Protein AF-A0AAV9P6V0-F1 (afdb_monomer_lite)

pLDDT: mean 72.26, std 19.36, range [36.06, 98.56]

Organism: NCBI:txid1690608

Radius of gyration: 37.63 Å; chains: 1; bounding box: 77×90×99 Å

Sequence (302 aa):
MPSSQGRQTATPVIVEVRPSNVGSSNVAPATPPESPNTKKARFASTVVNGTSRPLTPTEAWSLYHFETHAQKCADCHDPARALAKGQRLCDAGHALARDVAEHVYHQSGEIYSKGEDDHKPVRVEIHPGYKHARSLLQAIDRALRSRSRKVPIVSYDRSYPVSPRRRSSPDRREERREDRREEKREDRRERERKYENDKYEKVTVEPASSVSRRKSSHKSKRYSTVVVDDDVEVTSSRQPEPKPQPKSESRKGSLYDAEIQRQKRDKGYVVEIREPSSRGREREREREERRKDERQRSGYYY

Foldseek 3Di:
DDDDDDDDDDDDDDDDDDPDDDDDPPDDDDDDDDDDDDDPPPPPPPVPPADEDEDDPQLVVLLVVLQVVLVVDPQLVQQLVCLVVVHDGDPVNVVSLVSNVQFWADDPNFIFGPDPPVPDTHTYDDDPVSPSSVSSRVSVVVVVVVVVPPDDPPPPPVPDPDPPPPDCDVVNVVVVVVVVVVVVVVVVVVVVVVVVVVVPPPPPDDDDDDDDDDDDDDPDPDDDDDDDDDDDDDDDDDDDDDDDDDDDPPPPPVVVVVVVVVCCVVDVDPPPPDDPPPVRVVVVVVVVVVVVVCVVVVPPPD

Structure (mmCIF, N/CA/C/O backbone):
data_AF-A0AAV9P6V0-F1
#
_entry.id   AF-A0AAV9P6V0-F1
#
loop_
_atom_site.group_PDB
_atom_site.id
_atom_site.type_symbol
_atom_site.label_atom_id
_atom_site.label_alt_id
_atom_site.label_comp_id
_atom_site.label_asym_id
_atom_site.label_entity_id
_atom_site.label_seq_id
_atom_site.pdbx_PDB_ins_code
_atom_site.Cartn_x
_atom_site.Cartn_y
_atom_site.Cartn_z
_atom_site.occupancy
_atom_site.B_iso_or_equiv
_atom_site.auth_seq_id
_atom_site.auth_comp_id
_atom_site.auth_asym_id
_atom_site.auth_atom_id
_atom_site.pdbx_PDB_model_num
ATOM 1 N N . MET A 1 1 ? -21.328 -43.336 -32.535 1.00 41.38 1 MET A N 1
ATOM 2 C CA . MET A 1 1 ? -21.103 -42.353 -33.615 1.00 41.38 1 MET A CA 1
ATOM 3 C C . MET A 1 1 ? -20.305 -41.188 -33.032 1.00 41.38 1 MET A C 1
ATOM 5 O O . MET A 1 1 ? -20.905 -40.373 -32.345 1.00 41.38 1 MET A O 1
ATOM 9 N N . PRO A 1 2 ? -18.965 -41.159 -33.158 1.00 51.75 2 PRO A N 1
ATOM 10 C CA . PRO A 1 2 ? -18.149 -40.075 -32.611 1.00 51.75 2 PRO A CA 1
ATOM 11 C C . PRO A 1 2 ? -18.113 -38.878 -33.575 1.00 51.75 2 PRO A C 1
ATOM 13 O O . PRO A 1 2 ? -17.655 -38.999 -34.707 1.00 51.75 2 PRO A O 1
ATOM 16 N N . SER A 1 3 ? -18.606 -37.723 -33.121 1.00 57.09 3 SER A N 1
ATOM 17 C CA . SER A 1 3 ? -18.560 -36.455 -33.857 1.00 57.09 3 SER A CA 1
ATOM 18 C C . SER A 1 3 ? -17.174 -35.818 -33.755 1.00 57.09 3 SER A C 1
ATOM 20 O O . SER A 1 3 ? -16.768 -35.320 -32.708 1.00 57.09 3 SER A O 1
ATOM 22 N N . SER A 1 4 ? -16.457 -35.820 -34.873 1.00 56.31 4 SER A N 1
ATOM 23 C CA . SER A 1 4 ? -15.193 -35.122 -35.089 1.00 56.31 4 SER A CA 1
ATOM 24 C C . SER A 1 4 ? -15.421 -33.612 -35.217 1.00 56.31 4 SER A C 1
ATOM 26 O O . SER A 1 4 ? -15.865 -33.134 -36.261 1.00 56.31 4 SER A O 1
ATOM 28 N N . GLN A 1 5 ? -15.114 -32.850 -34.167 1.00 63.47 5 GLN A N 1
ATOM 29 C CA . GLN A 1 5 ? -15.057 -31.389 -34.240 1.00 63.47 5 GLN A CA 1
ATOM 30 C C . GLN A 1 5 ? -13.678 -30.952 -34.751 1.00 63.47 5 GLN A C 1
ATOM 32 O O . GLN A 1 5 ? -12.646 -31.222 -34.136 1.00 63.47 5 GLN A O 1
ATOM 37 N N . GLY A 1 6 ? -13.683 -30.320 -35.926 1.00 53.28 6 GLY A N 1
ATOM 38 C CA . GLY A 1 6 ? -12.499 -29.837 -36.626 1.00 53.28 6 GLY A CA 1
ATOM 39 C C . GLY A 1 6 ? -11.780 -28.724 -35.865 1.00 53.28 6 GLY A C 1
ATOM 40 O O . GLY A 1 6 ? -12.387 -27.751 -35.422 1.00 53.28 6 GLY A O 1
ATOM 41 N N . ARG A 1 7 ? -10.459 -28.867 -35.745 1.00 52.31 7 ARG A N 1
ATOM 42 C CA . ARG A 1 7 ? -9.560 -27.819 -35.258 1.00 52.31 7 ARG A CA 1
ATOM 43 C C . ARG A 1 7 ? -9.425 -26.740 -36.329 1.00 52.31 7 ARG A C 1
ATOM 45 O O . ARG A 1 7 ? -8.862 -26.996 -37.388 1.00 52.31 7 ARG A O 1
ATOM 52 N N . GLN A 1 8 ? -9.912 -25.540 -36.040 1.00 61.03 8 GLN A N 1
ATOM 53 C CA . GLN A 1 8 ? -9.615 -24.354 -36.838 1.00 61.03 8 GLN A CA 1
ATOM 54 C C . GLN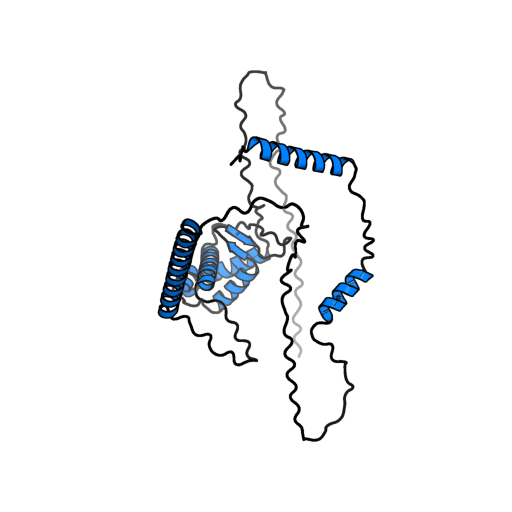 A 1 8 ? -8.222 -23.846 -36.451 1.00 61.03 8 GLN A C 1
ATOM 56 O O . GLN A 1 8 ? -7.976 -23.478 -35.302 1.00 61.03 8 GLN A O 1
ATOM 61 N N . THR A 1 9 ? -7.291 -23.870 -37.399 1.00 63.56 9 THR A N 1
ATOM 62 C CA . THR A 1 9 ? -5.954 -23.291 -37.252 1.00 63.56 9 THR A CA 1
ATOM 63 C C . THR A 1 9 ? -6.028 -21.797 -37.549 1.00 63.56 9 THR A C 1
ATOM 65 O O . THR A 1 9 ? -6.169 -21.401 -38.705 1.00 63.56 9 THR A O 1
ATOM 68 N N . ALA A 1 10 ? -5.954 -20.965 -36.511 1.00 61.50 10 ALA A N 1
ATOM 69 C CA . ALA A 1 10 ? -5.852 -19.518 -36.655 1.00 61.50 10 ALA A CA 1
ATOM 70 C C . ALA A 1 10 ? -4.437 -19.138 -37.121 1.00 61.50 10 ALA A C 1
ATOM 72 O O . ALA A 1 10 ? -3.454 -19.412 -36.432 1.00 61.50 10 ALA A O 1
ATOM 73 N N . THR A 1 11 ? -4.330 -18.514 -38.292 1.00 66.31 11 THR A N 1
ATOM 74 C CA . THR A 1 11 ? -3.079 -17.938 -38.798 1.00 66.31 11 THR A CA 1
ATOM 75 C C . THR A 1 11 ? -2.843 -16.561 -38.169 1.00 66.31 11 THR A C 1
ATOM 77 O O . THR A 1 11 ? -3.750 -15.724 -38.221 1.00 66.31 11 THR A O 1
ATOM 80 N N . PRO A 1 12 ? -1.660 -16.279 -37.594 1.00 66.38 12 PRO A N 1
ATOM 81 C CA . PRO A 1 12 ? -1.359 -14.962 -37.044 1.00 66.38 12 PRO A CA 1
ATOM 82 C C . PRO A 1 12 ? -1.197 -13.926 -38.166 1.00 66.38 12 PRO A C 1
ATOM 84 O O . PRO A 1 12 ? -0.417 -14.116 -39.097 1.00 66.38 12 PRO A O 1
ATOM 87 N N . VAL A 1 13 ? -1.933 -12.818 -38.059 1.00 71.38 13 VAL A N 1
ATOM 88 C CA . VAL A 1 13 ? -1.807 -11.651 -38.942 1.00 71.38 13 VAL A CA 1
ATOM 89 C C . VAL A 1 13 ? -0.716 -10.746 -38.378 1.00 71.38 13 VAL A C 1
ATOM 91 O O . VAL A 1 13 ? -0.874 -10.162 -37.307 1.00 71.38 13 VAL A O 1
ATOM 94 N N . ILE A 1 14 ? 0.405 -10.652 -39.089 1.00 67.38 14 ILE A N 1
ATOM 95 C CA . ILE A 1 14 ? 1.518 -9.760 -38.755 1.00 67.38 14 ILE A CA 1
ATOM 96 C C . ILE A 1 14 ? 1.222 -8.399 -39.389 1.00 67.38 14 ILE A C 1
ATOM 98 O O . ILE A 1 14 ? 1.178 -8.274 -40.610 1.00 67.38 14 ILE A O 1
ATOM 102 N N . VAL A 1 15 ? 0.997 -7.386 -38.553 1.00 71.88 15 VAL A N 1
ATOM 103 C CA . VAL A 1 15 ? 0.817 -5.994 -38.983 1.00 71.88 15 VAL A CA 1
ATOM 104 C C . VAL A 1 15 ? 2.147 -5.266 -38.799 1.00 71.88 15 VAL A C 1
ATOM 106 O O . VAL A 1 15 ? 2.550 -4.977 -37.673 1.00 71.88 15 VAL A O 1
ATOM 109 N N . GLU A 1 16 ? 2.841 -4.979 -39.902 1.00 61.91 16 GLU A N 1
ATOM 110 C CA . GLU A 1 16 ? 4.021 -4.110 -39.900 1.00 61.91 16 GLU A CA 1
ATOM 111 C C . GLU A 1 16 ? 3.606 -2.656 -39.654 1.00 61.91 16 GLU A C 1
ATOM 113 O O . GLU A 1 16 ? 3.009 -1.992 -40.504 1.00 61.91 16 GLU A O 1
ATOM 118 N N . VAL A 1 17 ? 3.955 -2.139 -38.478 1.00 63.34 17 VAL A N 1
ATOM 119 C CA . VAL A 1 17 ? 3.814 -0.720 -38.154 1.00 63.34 17 VAL A CA 1
ATOM 120 C C . VAL A 1 17 ? 5.065 0.006 -38.647 1.00 63.34 17 VAL A C 1
ATOM 122 O O . VAL A 1 17 ? 6.132 -0.099 -38.046 1.00 63.34 17 VAL A O 1
ATOM 125 N N . ARG A 1 18 ? 4.940 0.754 -39.749 1.00 55.28 18 ARG A N 1
ATOM 126 C CA . ARG A 1 18 ? 5.970 1.697 -40.210 1.00 55.28 18 ARG A CA 1
ATOM 127 C C . ARG A 1 18 ? 5.979 2.932 -39.298 1.00 55.28 18 ARG A C 1
ATOM 129 O O . ARG A 1 18 ? 4.981 3.654 -39.291 1.00 55.28 18 ARG A O 1
ATOM 136 N N . PRO A 1 19 ? 7.068 3.235 -38.565 1.00 64.56 19 PRO A N 1
ATOM 137 C CA . PRO A 1 19 ? 7.170 4.501 -37.857 1.00 64.56 19 PRO A CA 1
ATOM 138 C C . PRO A 1 19 ? 7.360 5.635 -38.871 1.00 64.56 19 PRO A C 1
ATOM 140 O O . PRO A 1 19 ? 8.331 5.676 -39.627 1.00 64.56 19 PRO A O 1
ATOM 143 N N . SER A 1 20 ? 6.400 6.554 -38.902 1.00 51.94 20 SER A N 1
ATOM 144 C CA . SER A 1 20 ? 6.472 7.800 -39.657 1.00 51.94 20 SER A CA 1
ATOM 145 C C . SER A 1 20 ? 7.636 8.659 -39.156 1.00 51.94 20 SER A C 1
ATOM 147 O O . SER A 1 20 ? 7.662 9.113 -38.014 1.00 51.94 20 SER A O 1
ATOM 149 N N . ASN A 1 21 ? 8.594 8.843 -40.058 1.00 51.25 21 ASN A N 1
ATOM 150 C CA . ASN A 1 21 ? 9.794 9.656 -39.955 1.00 51.25 21 ASN A CA 1
ATOM 151 C C . ASN A 1 21 ? 9.415 11.139 -39.778 1.00 51.25 21 ASN A C 1
ATOM 153 O O . ASN A 1 21 ? 9.072 11.817 -40.747 1.00 51.25 21 ASN A O 1
ATOM 157 N N . VAL A 1 22 ? 9.425 11.632 -38.538 1.00 52.69 22 VAL A N 1
ATOM 158 C CA . VAL A 1 22 ? 9.303 13.065 -38.235 1.00 52.69 22 VAL A CA 1
ATOM 159 C C . VAL A 1 22 ? 10.700 13.672 -38.329 1.00 52.69 22 VAL A C 1
ATOM 161 O O . VAL A 1 22 ? 11.606 13.283 -37.596 1.00 52.69 22 VAL A O 1
ATOM 164 N N . GLY A 1 23 ? 10.873 14.567 -39.300 1.00 45.72 23 GLY A N 1
ATOM 165 C CA . GLY A 1 23 ? 12.163 15.058 -39.769 1.00 45.72 23 GLY A CA 1
ATOM 166 C C . GLY A 1 23 ? 13.045 15.686 -38.692 1.00 45.72 23 GLY A C 1
ATOM 167 O O . GLY A 1 23 ? 12.707 16.707 -38.097 1.00 45.72 23 GLY A O 1
ATOM 168 N N . SER A 1 24 ? 14.240 15.120 -38.528 1.00 44.47 24 SER A N 1
ATOM 169 C CA . SER A 1 24 ? 15.398 15.821 -37.979 1.00 44.47 24 SER A CA 1
ATOM 170 C C . SER A 1 24 ? 15.989 16.734 -39.052 1.00 44.47 24 SER A C 1
ATOM 172 O O . SER A 1 24 ? 16.815 16.324 -39.865 1.00 44.47 24 SER A O 1
ATOM 174 N N . SER A 1 25 ? 15.576 17.996 -39.057 1.00 48.84 25 SER A N 1
ATOM 175 C CA . SER A 1 25 ? 16.324 19.067 -39.708 1.00 48.84 25 SER A CA 1
ATOM 176 C C . SER A 1 25 ? 17.567 19.384 -38.871 1.00 48.84 25 SER A C 1
ATOM 178 O O . SER A 1 25 ? 17.507 20.143 -37.906 1.00 48.84 25 SER A O 1
ATOM 180 N N . ASN A 1 26 ? 18.695 18.780 -39.246 1.00 50.06 26 ASN A N 1
ATOM 181 C CA . ASN A 1 26 ? 20.027 19.200 -38.820 1.00 50.06 26 ASN A CA 1
ATOM 182 C C . ASN A 1 26 ? 20.390 20.497 -39.554 1.00 50.06 26 ASN A C 1
ATOM 184 O O . ASN A 1 26 ? 20.900 20.464 -40.672 1.00 50.06 26 ASN A O 1
ATOM 188 N N . VAL A 1 27 ? 20.130 21.639 -38.921 1.00 51.78 27 VAL A N 1
ATOM 189 C CA . VAL A 1 27 ? 20.758 22.916 -39.276 1.00 51.78 27 VAL A CA 1
ATOM 190 C C . VAL A 1 27 ? 21.670 23.291 -38.117 1.00 51.78 27 VAL A C 1
ATOM 192 O O . VAL A 1 27 ? 21.207 23.595 -37.021 1.00 51.78 27 VAL A O 1
ATOM 195 N N . ALA A 1 28 ? 22.976 23.221 -38.355 1.00 53.28 28 ALA A N 1
ATOM 196 C CA . ALA A 1 28 ? 23.980 23.763 -37.454 1.00 53.28 28 ALA A CA 1
ATOM 197 C C . ALA A 1 28 ? 23.967 25.299 -37.546 1.00 53.28 28 ALA A C 1
ATOM 199 O O . ALA A 1 28 ? 24.078 25.818 -38.659 1.00 53.28 28 ALA A O 1
ATOM 200 N N . PRO A 1 29 ? 23.883 26.050 -36.433 1.00 55.41 29 PRO A N 1
ATOM 201 C CA . PRO A 1 29 ? 24.243 27.452 -36.434 1.00 55.41 29 PRO A CA 1
ATOM 202 C C . PRO A 1 29 ? 25.697 27.631 -35.993 1.00 55.41 29 PRO A C 1
ATOM 204 O O . PRO A 1 29 ? 26.205 26.966 -35.089 1.00 55.41 29 PRO A O 1
ATOM 207 N N . ALA A 1 30 ? 26.346 28.550 -36.695 1.00 53.19 30 ALA A N 1
ATOM 208 C CA . ALA A 1 30 ? 27.712 28.983 -36.511 1.00 53.19 30 ALA A CA 1
ATOM 209 C C . ALA A 1 30 ? 27.982 29.603 -35.125 1.00 53.19 30 ALA A C 1
ATOM 211 O O . ALA A 1 30 ? 27.085 29.984 -34.376 1.00 53.19 30 ALA A O 1
ATOM 212 N N . THR A 1 31 ? 29.277 29.696 -34.845 1.00 57.44 31 THR A N 1
ATOM 213 C CA . THR A 1 31 ? 29.983 30.348 -33.733 1.00 57.44 31 THR A CA 1
ATOM 214 C C . THR A 1 31 ? 29.327 31.610 -33.136 1.00 57.44 31 THR A C 1
ATOM 216 O O . THR A 1 31 ? 28.838 32.453 -33.889 1.00 57.44 31 THR A O 1
ATOM 219 N N . PRO A 1 32 ? 29.393 31.803 -31.800 1.00 66.25 32 PRO A N 1
ATOM 220 C CA . PRO A 1 32 ? 28.785 32.942 -31.108 1.00 66.25 32 PRO A CA 1
ATOM 221 C C . PRO A 1 32 ? 29.681 34.200 -31.100 1.00 66.25 32 PRO A C 1
ATOM 223 O O . PRO A 1 32 ? 30.899 34.067 -30.976 1.00 66.25 32 PRO A O 1
ATOM 226 N N . PRO A 1 33 ? 29.111 35.421 -31.146 1.00 60.84 33 PRO A N 1
ATOM 227 C CA . PRO A 1 33 ? 29.832 36.640 -30.796 1.00 60.84 33 PRO A CA 1
ATOM 228 C C . PRO A 1 33 ? 29.924 36.814 -29.271 1.00 60.84 33 PRO A C 1
ATOM 230 O O . PRO A 1 33 ? 28.942 36.666 -28.539 1.00 60.84 33 PRO A O 1
ATOM 233 N N . GLU A 1 34 ? 31.123 37.147 -28.800 1.00 62.97 34 GLU A N 1
ATOM 234 C CA . GLU A 1 34 ? 31.421 37.522 -27.419 1.00 62.97 34 GLU A CA 1
ATOM 235 C C . GLU A 1 34 ? 30.674 38.801 -27.015 1.00 62.97 34 GLU A C 1
ATOM 237 O O . GLU A 1 34 ? 30.824 39.851 -27.640 1.00 62.97 34 GLU A O 1
ATOM 242 N N . SER A 1 35 ? 29.898 38.740 -25.928 1.00 57.53 35 SER A N 1
ATOM 243 C CA . SER A 1 35 ? 29.555 39.911 -25.112 1.00 57.53 35 SER A CA 1
ATOM 244 C C . SER A 1 35 ? 29.045 39.524 -23.716 1.00 57.53 35 SER A C 1
ATOM 246 O O . SER A 1 35 ? 28.589 38.398 -23.505 1.00 57.53 35 SER A O 1
ATOM 248 N N . PRO A 1 36 ? 29.201 40.422 -22.725 1.00 60.22 36 PRO A N 1
ATOM 249 C CA . PRO A 1 36 ? 29.553 40.035 -21.369 1.00 60.22 36 PRO A CA 1
ATOM 250 C C . PRO A 1 36 ? 28.354 39.937 -20.417 1.00 60.22 36 PRO A C 1
ATOM 252 O O . PRO A 1 36 ? 27.349 40.629 -20.543 1.00 60.22 36 PRO A O 1
ATOM 255 N N . ASN A 1 37 ? 28.559 39.144 -19.363 1.00 55.62 37 ASN A N 1
ATOM 256 C CA . ASN A 1 37 ? 27.801 39.142 -18.109 1.00 55.62 37 ASN A CA 1
ATOM 257 C C . ASN A 1 37 ? 26.458 38.384 -18.091 1.00 55.62 37 ASN A C 1
ATOM 259 O O . ASN A 1 37 ? 25.445 38.856 -17.571 1.00 55.62 37 ASN A O 1
ATOM 263 N N . THR A 1 38 ? 26.458 37.134 -18.558 1.00 55.78 38 THR A N 1
ATOM 264 C CA . THR A 1 38 ? 25.389 36.191 -18.209 1.00 55.78 38 THR A CA 1
ATOM 265 C C . THR A 1 38 ? 25.610 35.670 -16.792 1.00 55.78 38 THR A C 1
ATOM 267 O O . THR A 1 38 ? 26.521 34.878 -16.529 1.00 55.78 38 THR A O 1
ATOM 270 N N . LYS A 1 39 ? 24.747 36.102 -15.870 1.00 62.47 39 LYS A N 1
ATOM 271 C CA . LYS A 1 39 ? 24.543 35.475 -14.560 1.00 62.47 39 LYS A CA 1
ATOM 272 C C . LYS A 1 39 ? 24.471 33.959 -14.770 1.00 62.47 39 LYS A C 1
ATOM 274 O O . LYS A 1 39 ? 23.546 33.481 -15.419 1.00 62.47 39 LYS A O 1
ATOM 279 N N . LYS A 1 40 ? 25.466 33.218 -14.268 1.00 54.97 40 LYS A N 1
ATOM 280 C CA . LYS A 1 40 ? 25.509 31.749 -14.311 1.00 54.97 40 LYS A CA 1
ATOM 281 C C . LYS A 1 40 ? 24.191 31.211 -13.755 1.00 54.97 40 LYS A C 1
ATOM 283 O O . LYS A 1 40 ? 23.994 31.218 -12.540 1.00 54.97 40 LYS A O 1
ATOM 288 N N . ALA A 1 41 ? 23.305 30.757 -14.640 1.00 63.25 41 ALA A N 1
ATOM 289 C CA . ALA A 1 41 ? 22.131 29.985 -14.281 1.00 63.25 41 ALA A CA 1
ATOM 290 C C . ALA A 1 41 ? 22.635 28.667 -13.689 1.00 63.25 41 ALA A C 1
ATOM 292 O O . ALA A 1 41 ? 22.927 27.700 -14.389 1.00 63.25 41 ALA A O 1
ATOM 293 N N . ARG A 1 42 ? 22.833 28.663 -12.369 1.00 60.03 42 ARG A N 1
ATOM 294 C CA . ARG A 1 42 ? 22.973 27.432 -11.609 1.00 60.03 42 ARG A CA 1
ATOM 295 C C . ARG A 1 42 ? 21.610 26.771 -11.697 1.00 60.03 42 ARG A C 1
ATOM 297 O O . ARG A 1 42 ? 20.699 27.168 -10.977 1.00 60.03 42 ARG A O 1
ATOM 304 N N . PHE A 1 43 ? 21.465 25.812 -12.610 1.00 58.34 43 PHE A N 1
ATOM 305 C CA . PHE A 1 43 ? 20.399 24.831 -12.508 1.00 58.34 43 PHE A CA 1
ATOM 306 C C . PHE A 1 43 ? 20.532 24.255 -11.108 1.00 58.34 43 PHE A C 1
ATOM 308 O O . PHE A 1 43 ? 21.515 23.577 -10.801 1.00 58.34 43 PHE A O 1
ATOM 315 N N . ALA A 1 44 ? 19.618 24.646 -10.219 1.00 51.31 44 ALA A N 1
ATOM 316 C CA . ALA A 1 44 ? 19.490 23.990 -8.940 1.00 51.31 44 ALA A CA 1
ATOM 317 C C . ALA A 1 44 ? 19.372 22.513 -9.297 1.00 51.31 44 ALA A C 1
ATOM 319 O O . ALA A 1 44 ? 18.452 22.146 -10.030 1.00 51.31 44 ALA A O 1
ATOM 320 N N . SER A 1 45 ? 20.342 21.693 -8.883 1.00 54.00 45 SER A N 1
ATOM 321 C CA . SER A 1 45 ? 20.185 20.252 -8.968 1.00 54.00 45 SER A CA 1
ATOM 322 C C . SER A 1 45 ? 19.040 19.943 -8.016 1.00 54.00 45 SER A C 1
ATOM 324 O O . SER A 1 45 ? 19.242 19.716 -6.822 1.00 54.00 45 SER A O 1
ATOM 326 N N . THR A 1 46 ? 17.811 20.045 -8.516 1.00 51.16 46 THR A N 1
ATOM 327 C CA . THR A 1 46 ? 16.673 19.387 -7.915 1.00 51.16 46 THR A CA 1
ATOM 328 C C . THR A 1 46 ? 17.132 17.953 -7.855 1.00 51.16 46 THR A C 1
ATOM 330 O O . THR A 1 46 ? 17.330 17.332 -8.899 1.00 51.16 46 THR A O 1
ATOM 333 N N . VAL A 1 47 ? 17.474 17.504 -6.651 1.00 56.28 47 VAL A N 1
ATOM 334 C CA . VAL A 1 47 ? 17.826 16.121 -6.380 1.00 56.28 47 VAL A CA 1
ATOM 335 C C . VAL A 1 47 ? 16.681 15.333 -6.995 1.00 56.28 47 VAL A C 1
ATOM 337 O O . VAL A 1 47 ? 15.545 15.444 -6.535 1.00 56.28 47 VAL A O 1
ATOM 340 N N . VAL A 1 48 ? 16.944 14.712 -8.147 1.00 56.31 48 VAL A N 1
ATOM 341 C CA . VAL A 1 48 ? 15.936 13.979 -8.904 1.00 56.31 48 VAL A CA 1
ATOM 342 C C . VAL A 1 48 ? 15.664 12.757 -8.047 1.00 56.31 48 VAL A C 1
ATOM 344 O O . VAL A 1 48 ? 16.399 11.773 -8.081 1.00 56.31 48 VAL A O 1
ATOM 347 N N . ASN A 1 49 ? 14.702 12.907 -7.141 1.00 58.62 49 ASN A N 1
ATOM 348 C CA . ASN A 1 49 ? 14.331 11.904 -6.164 1.00 58.62 49 ASN A CA 1
ATOM 349 C C . ASN A 1 49 ? 13.641 10.769 -6.922 1.00 58.62 49 ASN A C 1
ATOM 351 O O . ASN A 1 49 ? 12.428 10.774 -7.106 1.00 58.62 49 ASN A O 1
ATOM 355 N N . GLY A 1 50 ? 14.454 9.823 -7.380 1.00 67.12 50 GLY A N 1
ATOM 356 C CA . GLY A 1 50 ? 14.022 8.603 -8.042 1.00 67.12 50 GLY A CA 1
ATOM 357 C C . GLY A 1 50 ? 13.853 8.765 -9.548 1.00 67.12 50 GLY A C 1
ATOM 358 O O . GLY A 1 50 ? 13.151 9.646 -10.037 1.00 67.12 50 GLY A O 1
ATOM 359 N N . THR A 1 51 ? 14.479 7.860 -10.291 1.00 80.56 51 THR A N 1
ATOM 360 C CA . THR A 1 51 ? 14.106 7.556 -11.670 1.00 80.56 51 THR A CA 1
ATOM 361 C C . THR A 1 51 ? 12.655 7.081 -11.670 1.00 80.56 51 THR A C 1
ATOM 363 O O . THR A 1 51 ? 12.357 6.026 -11.102 1.00 80.56 51 THR A O 1
ATOM 366 N N . SER A 1 52 ? 11.744 7.866 -12.244 1.00 89.50 52 SER A N 1
ATOM 367 C CA . SER A 1 52 ? 10.394 7.390 -12.515 1.00 89.50 52 SER A CA 1
ATOM 368 C C . SER A 1 52 ? 10.423 6.454 -13.721 1.00 89.50 52 SER A C 1
ATOM 370 O O . SER A 1 52 ? 11.135 6.698 -14.696 1.00 89.50 52 SER A O 1
ATOM 372 N N . ARG A 1 53 ? 9.684 5.345 -13.636 1.00 92.31 53 ARG A N 1
ATOM 373 C CA . ARG A 1 53 ? 9.491 4.421 -14.758 1.00 92.31 53 ARG A CA 1
ATOM 374 C C . ARG A 1 53 ? 8.006 4.273 -15.094 1.00 92.31 53 ARG A C 1
ATOM 376 O O . ARG A 1 53 ? 7.159 4.428 -14.203 1.00 92.31 53 ARG A O 1
ATOM 383 N N . PRO A 1 54 ? 7.669 3.938 -16.351 1.00 94.44 54 PRO A N 1
ATOM 384 C CA . PRO A 1 54 ? 6.321 3.504 -16.679 1.00 94.44 54 PRO A CA 1
ATOM 385 C C . PRO A 1 54 ? 5.976 2.197 -15.948 1.00 94.44 54 PRO A C 1
ATOM 387 O O . PRO A 1 54 ? 6.851 1.471 -15.460 1.00 94.44 54 PRO A O 1
ATOM 390 N N . LEU A 1 55 ? 4.680 1.902 -15.873 1.00 94.25 55 LEU A N 1
ATOM 391 C CA . LEU A 1 55 ? 4.189 0.664 -15.274 1.00 94.25 55 LEU A CA 1
ATOM 392 C C . LEU A 1 55 ? 4.728 -0.545 -16.034 1.00 94.25 55 LEU A C 1
ATOM 394 O O . LEU A 1 55 ? 4.737 -0.560 -17.267 1.00 94.25 55 LEU A O 1
ATOM 398 N N . THR A 1 56 ? 5.101 -1.588 -15.295 1.00 94.94 56 THR A N 1
ATOM 399 C CA . THR A 1 56 ? 5.261 -2.910 -15.904 1.00 94.94 56 THR A CA 1
ATOM 400 C C . THR A 1 56 ? 3.897 -3.425 -16.377 1.00 94.94 56 THR A C 1
ATOM 402 O O . THR A 1 56 ? 2.855 -3.006 -15.861 1.00 94.94 56 THR A O 1
ATOM 405 N N . PRO A 1 57 ? 3.849 -4.347 -17.352 1.00 96.50 57 PRO A N 1
ATOM 406 C CA . PRO A 1 57 ? 2.579 -4.891 -17.827 1.00 96.50 57 PRO A CA 1
ATOM 407 C C . PRO A 1 57 ? 1.757 -5.540 -16.704 1.00 96.50 57 PRO A C 1
ATOM 409 O O . PRO A 1 57 ? 0.542 -5.380 -16.678 1.00 96.50 57 PRO A O 1
ATOM 412 N N . THR A 1 58 ? 2.388 -6.218 -15.744 1.00 96.12 58 THR A N 1
ATOM 413 C CA . THR A 1 58 ? 1.695 -6.850 -14.607 1.00 96.12 58 THR A CA 1
ATOM 414 C C . THR A 1 58 ? 1.064 -5.817 -13.666 1.00 96.12 58 THR A C 1
ATOM 416 O O . THR A 1 58 ? -0.111 -5.930 -13.308 1.00 96.12 58 THR A O 1
ATOM 419 N N . GLU A 1 59 ? 1.802 -4.752 -13.334 1.00 96.12 59 GLU A N 1
ATOM 420 C CA . GLU A 1 59 ? 1.286 -3.595 -12.588 1.00 96.12 59 GLU A CA 1
ATOM 421 C C . GLU A 1 59 ? 0.111 -2.940 -13.331 1.00 96.12 59 GLU A C 1
ATOM 423 O O . GLU A 1 59 ? -0.921 -2.639 -12.734 1.00 96.12 59 GLU A O 1
ATOM 428 N N . ALA A 1 60 ? 0.232 -2.757 -14.648 1.00 96.94 60 ALA A N 1
ATOM 429 C CA . ALA A 1 60 ? -0.815 -2.150 -15.463 1.00 96.94 60 ALA A CA 1
ATOM 430 C C . ALA A 1 60 ? -2.098 -2.994 -15.499 1.00 96.94 60 ALA A C 1
ATOM 432 O O . ALA A 1 60 ? -3.188 -2.449 -15.320 1.00 96.94 60 ALA A O 1
ATOM 433 N N . TRP A 1 61 ? -1.986 -4.315 -15.676 1.00 97.69 61 TRP A N 1
ATOM 434 C CA . TRP A 1 61 ? -3.139 -5.218 -15.704 1.00 97.69 61 TRP A CA 1
ATOM 435 C C . TRP A 1 61 ? -3.869 -5.274 -14.360 1.00 97.69 61 TRP A C 1
ATOM 437 O O . TRP A 1 61 ? -5.094 -5.155 -14.334 1.00 97.69 61 TRP A O 1
ATOM 447 N N . SER A 1 62 ? -3.143 -5.388 -13.244 1.00 97.62 62 SER A N 1
ATOM 448 C CA . SER A 1 62 ? -3.757 -5.396 -11.904 1.00 97.62 62 SER A CA 1
ATOM 449 C C . SER A 1 62 ? -4.564 -4.119 -11.627 1.00 97.62 62 SER A C 1
ATOM 451 O O . SER A 1 62 ? -5.717 -4.189 -11.192 1.00 97.62 62 SER A O 1
ATOM 453 N N . LEU A 1 63 ? -4.016 -2.947 -11.967 1.00 97.62 63 LEU A N 1
ATOM 454 C CA . LEU A 1 63 ? -4.719 -1.668 -11.831 1.00 97.62 63 LEU A CA 1
ATOM 455 C C . LEU A 1 63 ? -5.921 -1.562 -12.777 1.00 97.62 63 LEU A C 1
ATOM 457 O O . LEU A 1 63 ? -6.980 -1.083 -12.371 1.00 97.62 63 LEU A O 1
ATOM 461 N N . TYR A 1 64 ? -5.787 -2.039 -14.017 1.00 98.12 64 TYR A N 1
ATOM 462 C CA . TYR A 1 64 ? -6.867 -2.055 -15.005 1.00 98.12 64 TYR A CA 1
ATOM 463 C C . TYR A 1 64 ? -8.056 -2.919 -14.574 1.00 98.12 64 TYR A C 1
ATOM 465 O O . TYR A 1 64 ? -9.209 -2.479 -14.648 1.00 98.12 64 TYR A O 1
ATOM 473 N N . HIS A 1 65 ? -7.802 -4.129 -14.077 1.00 98.44 65 HIS A N 1
ATOM 474 C CA . HIS A 1 65 ? -8.861 -5.012 -13.596 1.00 98.44 65 HIS A CA 1
ATOM 475 C C . HIS A 1 65 ? -9.592 -4.421 -12.390 1.00 98.44 65 HIS A C 1
ATOM 477 O O . HIS A 1 65 ? -10.822 -4.463 -12.338 1.00 98.44 65 HIS A O 1
ATOM 483 N N . PHE A 1 66 ? -8.864 -3.806 -11.455 1.00 98.38 66 PHE A N 1
ATOM 484 C CA . PHE A 1 66 ? -9.498 -3.122 -10.333 1.00 98.38 66 PHE A CA 1
ATOM 485 C C . PHE A 1 66 ? -10.345 -1.927 -10.789 1.00 98.38 66 PHE A C 1
ATOM 487 O O . PHE A 1 66 ? -11.486 -1.790 -10.354 1.00 98.38 66 PHE A O 1
ATOM 494 N N . GLU A 1 67 ? -9.835 -1.085 -11.690 1.00 98.12 67 GLU A N 1
ATOM 495 C CA . GLU A 1 67 ? -10.553 0.105 -12.164 1.00 98.12 67 GLU A CA 1
ATOM 496 C C . GLU A 1 67 ? -11.843 -0.269 -12.906 1.00 98.12 67 GLU A C 1
ATOM 498 O O . GLU A 1 67 ? -12.911 0.269 -12.617 1.00 98.12 67 GLU A O 1
ATOM 503 N N . THR A 1 68 ? -11.770 -1.240 -13.820 1.00 98.31 68 THR A N 1
ATOM 504 C CA . THR A 1 68 ? -12.945 -1.732 -14.560 1.00 98.31 68 THR A CA 1
ATOM 505 C C . THR A 1 68 ? -13.986 -2.372 -13.645 1.00 98.31 68 THR A C 1
ATOM 507 O O . THR A 1 68 ? -15.186 -2.272 -13.910 1.00 98.31 68 THR A O 1
ATOM 510 N N . HIS A 1 69 ? -13.552 -3.004 -12.554 1.00 98.56 69 HIS A N 1
ATOM 511 C CA . HIS A 1 69 ? -14.443 -3.535 -11.532 1.00 98.56 69 HIS A CA 1
ATOM 512 C C . HIS A 1 69 ? -15.088 -2.420 -10.693 1.00 98.56 69 HIS A C 1
ATOM 514 O O . HIS A 1 69 ? -16.309 -2.404 -10.527 1.00 98.56 69 HIS A O 1
ATOM 520 N N . ALA A 1 70 ? -14.294 -1.462 -10.211 1.00 98.00 70 ALA A N 1
ATOM 521 C CA . ALA A 1 70 ? -14.753 -0.329 -9.408 1.00 98.00 70 ALA A CA 1
ATOM 522 C C . ALA A 1 70 ? -15.747 0.573 -10.157 1.00 98.00 70 ALA A C 1
ATOM 524 O O . ALA A 1 70 ? -16.671 1.101 -9.547 1.00 98.00 70 ALA A O 1
ATOM 525 N N . GLN A 1 71 ? -15.616 0.692 -11.481 1.00 97.38 71 GLN A N 1
ATOM 526 C CA . GLN A 1 71 ? -16.582 1.415 -12.315 1.00 97.38 71 GLN A CA 1
ATOM 527 C C . GLN A 1 71 ? -17.961 0.740 -12.369 1.00 97.38 71 GLN A C 1
ATOM 529 O O . GLN A 1 71 ? -18.969 1.418 -12.546 1.00 97.38 71 GLN A O 1
ATOM 534 N N . LYS A 1 72 ? -18.018 -0.591 -12.242 1.00 98.19 72 LYS A N 1
ATOM 535 C CA . LYS A 1 72 ? -19.264 -1.371 -12.343 1.00 98.19 72 LYS A CA 1
ATOM 536 C C . LYS A 1 72 ? -19.899 -1.656 -10.983 1.00 98.19 72 LYS A C 1
ATOM 538 O O . LYS A 1 72 ? -21.107 -1.853 -10.904 1.00 98.19 72 LYS A O 1
ATOM 543 N N . CYS A 1 73 ? -19.098 -1.724 -9.924 1.00 98.19 73 CYS A N 1
ATOM 544 C CA . CYS A 1 73 ? -19.545 -2.117 -8.594 1.00 98.19 73 CYS A CA 1
ATOM 545 C C . CYS A 1 73 ? -19.730 -0.899 -7.679 1.00 98.19 73 CYS A C 1
ATOM 547 O O . CYS A 1 73 ? -18.777 -0.175 -7.399 1.00 98.19 73 CYS A O 1
ATOM 549 N N . ALA A 1 74 ? -20.941 -0.717 -7.144 1.00 96.25 74 ALA A N 1
ATOM 550 C CA . ALA A 1 74 ? -21.270 0.403 -6.258 1.00 96.25 74 ALA A CA 1
ATOM 551 C C . ALA A 1 74 ? -20.467 0.396 -4.943 1.00 96.25 74 ALA A C 1
ATOM 553 O O . ALA A 1 74 ? -20.031 1.450 -4.482 1.00 96.25 74 ALA A O 1
ATOM 554 N N . ASP A 1 75 ? -20.207 -0.784 -4.370 1.00 95.94 75 ASP A N 1
ATOM 555 C CA . ASP A 1 75 ? -19.439 -0.918 -3.121 1.00 95.94 75 ASP A CA 1
ATOM 556 C C . ASP A 1 75 ? -17.953 -0.594 -3.310 1.00 95.94 75 ASP A C 1
ATOM 558 O O . ASP A 1 75 ? -17.260 -0.171 -2.381 1.00 95.94 75 ASP A O 1
ATOM 562 N N . CYS A 1 76 ? -17.458 -0.808 -4.528 1.00 97.44 76 CYS A N 1
ATOM 563 C CA . CYS A 1 76 ? -16.049 -0.736 -4.878 1.00 97.44 76 CYS A CA 1
ATOM 564 C C . CYS A 1 76 ? -15.699 0.564 -5.650 1.00 97.44 76 CYS A C 1
ATOM 566 O O . CYS A 1 76 ? -14.522 0.819 -5.896 1.00 97.44 76 CYS A O 1
ATOM 568 N N . HIS A 1 77 ? -16.686 1.432 -5.924 1.00 97.19 77 HIS A N 1
ATOM 569 C CA . HIS A 1 77 ? -16.521 2.750 -6.557 1.00 97.19 77 HIS A CA 1
ATOM 570 C C . HIS A 1 77 ? -15.684 3.731 -5.710 1.00 97.19 77 HIS A C 1
ATOM 572 O O . HIS A 1 77 ? -14.818 4.430 -6.235 1.00 97.19 77 HIS A O 1
ATOM 578 N N . ASP A 1 78 ? -15.875 3.756 -4.385 1.00 96.25 78 ASP A N 1
ATOM 579 C CA . ASP A 1 78 ? -15.168 4.669 -3.470 1.00 96.25 78 ASP A CA 1
ATOM 580 C C . ASP A 1 78 ? -14.396 3.916 -2.368 1.00 96.25 78 ASP A C 1
ATOM 582 O O . ASP A 1 78 ? -14.754 3.982 -1.181 1.00 96.25 78 ASP A O 1
ATOM 586 N N . PRO A 1 79 ? -13.290 3.226 -2.717 1.00 96.19 79 PRO A N 1
ATOM 587 C CA . PRO A 1 79 ? -12.582 2.348 -1.788 1.00 96.19 79 PRO A CA 1
ATOM 588 C C . PRO A 1 79 ? -12.007 3.098 -0.579 1.00 96.19 79 PRO A C 1
ATOM 590 O O . PRO A 1 79 ? -12.041 2.580 0.539 1.00 96.19 79 PRO A O 1
ATOM 593 N N . ALA A 1 80 ? -11.551 4.346 -0.752 1.00 95.31 80 ALA A N 1
ATOM 594 C CA . ALA A 1 80 ? -11.078 5.167 0.363 1.00 95.31 80 ALA A CA 1
ATOM 595 C C . ALA A 1 80 ? -12.162 5.477 1.391 1.00 95.31 80 ALA A C 1
ATOM 597 O O . ALA A 1 80 ? -11.895 5.457 2.596 1.00 95.31 80 ALA A O 1
ATOM 598 N N . ARG A 1 81 ? -13.390 5.741 0.936 1.00 95.38 81 ARG A N 1
ATOM 599 C CA . ARG A 1 81 ? -14.512 6.036 1.828 1.00 95.38 81 ARG A CA 1
ATOM 600 C C . ARG A 1 81 ? -14.975 4.774 2.552 1.00 95.38 81 ARG A C 1
ATOM 602 O O . ARG A 1 81 ? -15.229 4.846 3.754 1.00 95.38 81 ARG A O 1
ATOM 609 N N . ALA A 1 82 ? -15.040 3.643 1.850 1.00 95.25 82 ALA A N 1
ATOM 610 C CA . ALA A 1 82 ? -15.390 2.350 2.434 1.00 95.25 82 ALA A CA 1
ATOM 611 C C . ALA A 1 82 ? -14.394 1.950 3.538 1.00 95.25 82 ALA A C 1
ATOM 613 O O . ALA A 1 82 ? -14.788 1.742 4.688 1.00 95.25 82 ALA A O 1
ATOM 614 N N . LEU A 1 83 ? -13.090 1.973 3.237 1.00 91.25 83 LEU A N 1
ATOM 615 C CA . LEU A 1 83 ? -12.037 1.634 4.200 1.00 91.25 83 LEU A CA 1
ATOM 616 C C . LEU A 1 83 ? -11.972 2.612 5.382 1.00 91.25 83 LEU A C 1
ATOM 618 O O . LEU A 1 83 ? -11.761 2.183 6.51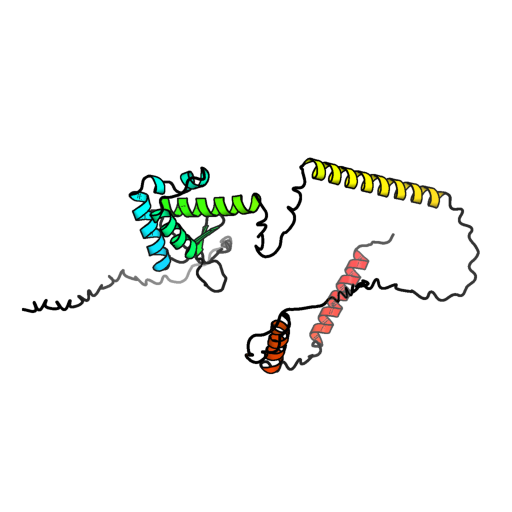5 1.00 91.25 83 LEU A O 1
ATOM 622 N N . ALA A 1 84 ? -12.203 3.912 5.162 1.00 91.06 84 ALA A N 1
ATOM 623 C CA . ALA A 1 84 ? -12.246 4.898 6.247 1.00 91.06 84 ALA A CA 1
ATOM 624 C C . ALA A 1 84 ? -13.389 4.640 7.243 1.00 91.06 84 ALA A C 1
ATOM 626 O O . ALA A 1 84 ? -13.228 4.893 8.437 1.00 91.06 84 ALA A O 1
ATOM 627 N N . LYS A 1 85 ? -14.522 4.112 6.765 1.00 92.56 85 LYS A N 1
ATOM 628 C CA . LYS A 1 85 ? -15.654 3.687 7.602 1.00 92.56 85 LYS A CA 1
ATOM 629 C C . LYS A 1 85 ? -15.456 2.304 8.234 1.00 92.56 85 LYS A C 1
ATOM 631 O O . LYS A 1 85 ? -16.286 1.889 9.034 1.00 92.56 85 LYS A O 1
ATOM 636 N N . GLY A 1 86 ? -14.392 1.582 7.875 1.00 89.69 86 GLY A N 1
ATOM 637 C CA . GLY A 1 86 ? -14.198 0.182 8.259 1.00 89.69 86 GLY A CA 1
ATOM 638 C C . GLY A 1 86 ? -15.119 -0.792 7.517 1.00 89.69 86 GLY A C 1
ATOM 639 O O . GLY A 1 86 ? -15.255 -1.938 7.938 1.00 89.69 86 GLY A O 1
ATOM 640 N N . GLN A 1 87 ? -15.754 -0.351 6.428 1.00 92.69 87 GLN A N 1
ATOM 641 C CA . GLN A 1 87 ? -16.525 -1.225 5.551 1.00 92.69 87 GLN A CA 1
ATOM 642 C C . GLN A 1 87 ? -15.576 -2.046 4.677 1.00 92.69 87 GLN A C 1
ATOM 644 O O . GLN A 1 87 ? -14.475 -1.610 4.328 1.00 92.69 87 GLN A O 1
ATOM 649 N N . ARG A 1 88 ? -16.007 -3.262 4.345 1.00 93.25 88 ARG A N 1
ATOM 650 C CA . ARG A 1 88 ? -15.262 -4.161 3.466 1.00 93.25 88 ARG A CA 1
ATOM 651 C C . ARG A 1 88 ? -15.681 -3.901 2.024 1.00 93.25 88 ARG A C 1
ATOM 653 O O . ARG A 1 88 ? -16.847 -3.629 1.762 1.00 93.25 88 ARG A O 1
ATOM 660 N N . LEU A 1 89 ? -14.714 -3.985 1.118 1.00 96.50 89 LEU A N 1
ATOM 661 C CA . LEU A 1 89 ? -14.987 -4.065 -0.312 1.00 96.50 89 LEU A CA 1
ATOM 662 C C . LEU A 1 89 ? -15.735 -5.370 -0.609 1.00 96.50 89 LEU A C 1
ATOM 664 O O . LEU A 1 89 ? -15.611 -6.344 0.138 1.00 96.50 89 LEU A O 1
ATOM 668 N N . CYS A 1 90 ? -16.456 -5.377 -1.724 1.00 97.88 90 CYS A N 1
ATOM 669 C CA . CYS A 1 90 ? -16.975 -6.573 -2.370 1.00 97.88 90 CYS A CA 1
ATOM 670 C C . CYS A 1 90 ? -15.886 -7.670 -2.474 1.00 97.88 90 CYS A C 1
ATOM 672 O O . CYS A 1 90 ? -14.712 -7.344 -2.651 1.00 97.88 90 CYS A O 1
ATOM 674 N N . ASP A 1 91 ? -16.228 -8.962 -2.381 1.00 97.69 91 ASP A N 1
ATOM 675 C CA . ASP A 1 91 ? -15.216 -10.040 -2.317 1.00 97.69 91 ASP A CA 1
ATOM 676 C C . ASP A 1 91 ? -14.293 -10.071 -3.548 1.00 97.69 91 ASP A C 1
ATOM 678 O O . ASP A 1 91 ? -13.075 -10.211 -3.417 1.00 97.69 91 ASP A O 1
ATOM 682 N N . ALA A 1 92 ? -14.858 -9.850 -4.741 1.00 98.25 92 ALA A N 1
ATOM 683 C CA . ALA A 1 92 ? -14.097 -9.731 -5.984 1.00 98.25 92 ALA A CA 1
ATOM 684 C C . ALA A 1 92 ? -13.163 -8.508 -5.975 1.00 98.25 92 ALA A C 1
ATOM 686 O O . ALA A 1 92 ? -11.976 -8.629 -6.270 1.00 98.25 92 ALA A O 1
ATOM 687 N N . GLY A 1 93 ? -13.665 -7.338 -5.568 1.00 97.88 93 GLY A N 1
ATOM 688 C CA . GLY A 1 93 ? -12.849 -6.129 -5.437 1.00 97.88 93 GLY A CA 1
ATOM 689 C C . GLY A 1 93 ? -11.773 -6.259 -4.360 1.00 97.88 93 GLY A C 1
ATOM 690 O O . GLY A 1 93 ? -10.682 -5.721 -4.518 1.00 97.88 93 GLY A O 1
ATOM 691 N N . HIS A 1 94 ? -12.032 -7.017 -3.293 1.00 97.19 94 HIS A N 1
ATOM 692 C CA . HIS A 1 94 ? -11.039 -7.332 -2.274 1.00 97.19 94 HIS A CA 1
ATOM 693 C C . HIS A 1 94 ? -9.930 -8.241 -2.822 1.00 97.19 94 HIS A C 1
ATOM 695 O O . HIS A 1 94 ? -8.772 -8.055 -2.453 1.00 97.19 94 HIS A O 1
ATOM 701 N N . ALA A 1 95 ? -10.253 -9.227 -3.663 1.00 98.12 95 ALA A N 1
ATOM 702 C CA . ALA A 1 95 ? -9.245 -10.053 -4.329 1.00 98.12 95 ALA A CA 1
ATOM 703 C C . ALA A 1 95 ? -8.360 -9.196 -5.250 1.00 98.12 95 ALA A C 1
ATOM 705 O O . ALA A 1 95 ? -7.153 -9.149 -5.049 1.00 98.12 95 ALA A O 1
ATOM 706 N N . LEU A 1 96 ? -8.969 -8.389 -6.124 1.00 98.25 96 LEU A N 1
ATOM 707 C CA . LEU A 1 96 ? -8.242 -7.471 -7.012 1.00 98.25 96 LEU A CA 1
ATOM 708 C C . LEU A 1 96 ? -7.391 -6.449 -6.240 1.00 98.25 96 LEU A C 1
ATOM 710 O O . LEU A 1 96 ? -6.280 -6.114 -6.642 1.00 98.25 96 LEU A O 1
ATOM 714 N N . ALA A 1 97 ? -7.885 -5.960 -5.101 1.00 97.62 97 ALA A N 1
ATOM 715 C CA . ALA A 1 97 ? -7.127 -5.055 -4.244 1.00 97.62 97 ALA A CA 1
ATOM 716 C C . ALA A 1 97 ? -5.891 -5.722 -3.617 1.00 97.62 97 ALA A C 1
ATOM 718 O O . ALA A 1 97 ? -4.900 -5.031 -3.372 1.00 97.62 97 ALA A O 1
ATOM 719 N N . ARG A 1 98 ? -5.932 -7.037 -3.348 1.00 97.06 98 ARG A N 1
ATOM 720 C CA . ARG A 1 98 ? -4.745 -7.789 -2.910 1.00 97.06 98 ARG A CA 1
ATOM 721 C C . ARG A 1 98 ? -3.713 -7.843 -4.028 1.00 97.06 98 ARG A C 1
ATOM 723 O O . ARG A 1 98 ? -2.575 -7.475 -3.766 1.00 97.06 98 ARG A O 1
ATOM 730 N N . ASP A 1 99 ? -4.131 -8.178 -5.245 1.00 97.19 99 ASP A N 1
ATOM 731 C CA . ASP A 1 99 ? -3.241 -8.257 -6.410 1.00 97.19 99 ASP A CA 1
ATOM 732 C C . ASP A 1 99 ? -2.547 -6.908 -6.671 1.00 97.19 99 ASP A C 1
ATOM 734 O O . ASP A 1 99 ? -1.331 -6.830 -6.843 1.00 97.19 99 ASP A O 1
ATOM 738 N N . VAL A 1 100 ? -3.292 -5.798 -6.592 1.00 97.50 100 VAL A N 1
ATOM 739 C CA . VAL A 1 100 ? -2.712 -4.448 -6.700 1.00 97.50 100 VAL A CA 1
ATOM 740 C C . VAL A 1 100 ? -1.677 -4.187 -5.594 1.00 97.50 100 VAL A C 1
ATOM 742 O O . VAL A 1 100 ? -0.613 -3.633 -5.869 1.00 97.50 100 VAL A O 1
ATOM 745 N N . ALA A 1 101 ? -1.951 -4.599 -4.352 1.00 96.25 101 ALA A N 1
ATOM 746 C CA . ALA A 1 101 ? -1.046 -4.412 -3.212 1.00 96.25 101 ALA A CA 1
ATOM 747 C C . ALA A 1 101 ? 0.198 -5.327 -3.240 1.00 96.25 101 ALA A C 1
ATOM 749 O O . ALA A 1 101 ? 1.165 -5.098 -2.499 1.00 96.25 101 ALA A O 1
ATOM 750 N N . GLU A 1 102 ? 0.188 -6.375 -4.063 1.00 95.75 102 GLU A N 1
ATOM 751 C CA . GLU A 1 102 ? 1.359 -7.211 -4.323 1.00 95.75 102 GLU A CA 1
ATOM 752 C C . GLU A 1 102 ? 2.351 -6.531 -5.264 1.00 95.75 102 GLU A C 1
ATOM 754 O O . GLU A 1 102 ? 3.555 -6.701 -5.085 1.00 95.75 102 GLU A O 1
ATOM 759 N N . HIS A 1 103 ? 1.870 -5.712 -6.200 1.00 95.38 103 HIS A N 1
ATOM 760 C 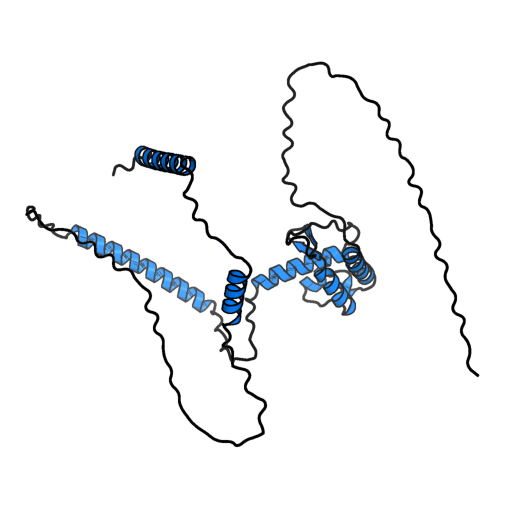CA . HIS A 1 103 ? 2.719 -5.070 -7.202 1.00 95.38 103 HIS A CA 1
ATOM 761 C C . HIS A 1 103 ? 3.082 -3.621 -6.874 1.00 95.38 103 HIS A C 1
ATOM 763 O O . HIS A 1 103 ? 4.187 -3.180 -7.188 1.00 95.38 103 HIS A O 1
ATOM 769 N N . VAL A 1 104 ? 2.180 -2.868 -6.241 1.00 96.50 104 VAL A N 1
ATOM 770 C CA . VAL A 1 104 ? 2.309 -1.415 -6.085 1.00 96.50 104 VAL A CA 1
ATOM 771 C C . VAL A 1 104 ? 1.964 -0.988 -4.661 1.00 96.50 104 VAL A C 1
ATOM 773 O O . VAL A 1 104 ? 1.046 -1.515 -4.034 1.00 96.50 104 VAL A O 1
ATOM 776 N N . TYR A 1 105 ? 2.668 0.018 -4.144 1.00 95.50 105 TYR A N 1
ATOM 777 C CA . TYR A 1 105 ? 2.326 0.650 -2.873 1.00 95.50 105 TYR A CA 1
ATOM 778 C C . TYR A 1 105 ? 2.429 2.176 -2.943 1.00 95.50 105 TYR A C 1
ATOM 780 O O . TYR A 1 105 ? 3.140 2.746 -3.768 1.00 95.50 105 TYR A O 1
ATOM 788 N N . HIS A 1 106 ? 1.690 2.854 -2.066 1.00 95.62 106 HIS A N 1
ATOM 789 C CA . HIS A 1 106 ? 1.705 4.310 -1.955 1.00 95.62 106 HIS A CA 1
ATOM 790 C C . HIS A 1 106 ? 2.483 4.738 -0.718 1.00 95.62 106 HIS A C 1
ATOM 792 O O . HIS A 1 106 ? 2.218 4.267 0.389 1.00 95.62 106 HIS A O 1
ATOM 798 N N . GLN A 1 107 ? 3.418 5.664 -0.900 1.00 92.75 107 GLN A N 1
ATOM 799 C CA . GLN A 1 107 ? 4.196 6.241 0.181 1.00 92.75 107 GLN A CA 1
ATOM 800 C C . GLN A 1 107 ? 4.337 7.744 -0.054 1.00 92.75 107 GLN A C 1
ATOM 802 O O . GLN A 1 107 ? 4.895 8.199 -1.043 1.00 92.75 107 GLN A O 1
ATOM 807 N N . SER A 1 108 ? 3.827 8.537 0.890 1.00 88.19 108 SER A N 1
ATOM 808 C CA . SER A 1 108 ? 4.062 9.989 0.941 1.00 88.19 108 SER A CA 1
ATOM 809 C C . SER A 1 108 ? 3.567 10.779 -0.283 1.00 88.19 108 SER A C 1
ATOM 811 O O . SER A 1 108 ? 4.121 11.826 -0.595 1.00 88.19 108 SER A O 1
ATOM 813 N N . GLY A 1 109 ? 2.500 10.319 -0.944 1.00 89.94 109 GLY A N 1
ATOM 814 C CA . GLY A 1 109 ? 1.916 10.989 -2.116 1.00 89.94 109 GLY A CA 1
ATOM 815 C C . GLY A 1 109 ? 2.430 10.451 -3.449 1.00 89.94 109 GLY A C 1
ATOM 816 O O . GLY A 1 109 ? 1.882 10.782 -4.498 1.00 89.94 109 GLY A O 1
ATOM 817 N N . GLU A 1 110 ? 3.456 9.605 -3.408 1.00 94.06 110 GLU A N 1
ATOM 818 C CA . GLU A 1 110 ? 4.030 8.957 -4.575 1.00 94.06 110 GLU A CA 1
ATOM 819 C C . GLU A 1 110 ? 3.744 7.457 -4.552 1.00 94.06 110 GLU A C 1
ATOM 821 O O . GLU A 1 110 ? 3.399 6.864 -3.523 1.00 94.06 110 GLU A O 1
ATOM 826 N N . ILE A 1 111 ? 3.844 6.855 -5.730 1.00 95.75 111 ILE A N 1
ATOM 827 C CA . ILE A 1 111 ? 3.515 5.459 -5.965 1.00 95.75 111 ILE A CA 1
ATOM 828 C C . ILE A 1 111 ? 4.794 4.745 -6.364 1.00 95.75 111 ILE A C 1
ATOM 830 O O . ILE A 1 111 ? 5.510 5.203 -7.253 1.00 95.75 111 ILE A O 1
ATOM 834 N N . TYR A 1 112 ? 5.067 3.633 -5.697 1.00 95.50 112 TYR A N 1
ATOM 835 C CA . TYR A 1 112 ? 6.278 2.854 -5.875 1.00 95.50 112 TYR A CA 1
ATOM 836 C C . TYR A 1 112 ? 5.928 1.415 -6.240 1.00 95.50 112 TYR A C 1
ATOM 838 O O . TYR A 1 112 ? 4.910 0.877 -5.791 1.00 95.50 112 TYR A O 1
ATOM 846 N N . SER A 1 113 ? 6.778 0.792 -7.050 1.00 95.12 113 SER A N 1
ATOM 847 C CA . SER A 1 113 ? 6.696 -0.644 -7.296 1.00 95.12 113 SER A CA 1
ATOM 848 C C . SER A 1 113 ? 7.227 -1.412 -6.094 1.00 95.12 113 SER A C 1
ATOM 850 O O . SER A 1 113 ? 8.198 -1.005 -5.455 1.00 95.12 113 SER A O 1
ATOM 852 N N . LYS A 1 114 ? 6.587 -2.541 -5.801 1.00 91.56 114 LYS A N 1
ATOM 853 C CA . LYS A 1 114 ? 7.046 -3.527 -4.821 1.00 91.56 114 LYS A CA 1
ATOM 854 C C . LYS A 1 114 ? 7.936 -4.605 -5.456 1.00 91.56 114 LYS A C 1
ATOM 856 O O . LYS A 1 114 ? 8.421 -5.478 -4.741 1.00 91.56 114 LYS A O 1
ATOM 861 N N . GLY A 1 115 ? 8.127 -4.559 -6.778 1.00 85.62 115 GLY A N 1
ATOM 862 C CA . GLY A 1 115 ? 9.041 -5.444 -7.491 1.00 85.62 115 GLY A CA 1
ATOM 863 C C . GLY A 1 115 ? 10.458 -5.375 -6.921 1.00 85.62 115 GLY A C 1
ATOM 864 O O . GLY A 1 115 ? 10.876 -4.348 -6.384 1.00 85.62 115 GLY A O 1
ATOM 865 N N . GLU A 1 116 ? 11.181 -6.488 -7.013 1.00 74.31 116 GLU A N 1
ATOM 866 C CA . GLU A 1 116 ? 12.554 -6.635 -6.523 1.00 74.31 116 GLU A CA 1
ATOM 867 C C . GLU A 1 116 ? 13.551 -5.936 -7.463 1.00 74.31 116 GLU A C 1
ATOM 869 O O . GLU A 1 116 ? 14.442 -6.550 -8.036 1.00 74.31 116 GLU A O 1
ATOM 874 N N . ASP A 1 117 ? 13.384 -4.627 -7.637 1.00 71.06 117 ASP A N 1
ATOM 875 C CA . ASP A 1 117 ? 14.339 -3.779 -8.340 1.00 71.06 117 ASP A CA 1
ATOM 876 C C . ASP A 1 117 ? 15.397 -3.330 -7.306 1.00 71.06 117 ASP A C 1
ATOM 878 O O . ASP A 1 117 ? 15.238 -2.327 -6.611 1.00 71.06 117 ASP A O 1
ATOM 882 N N . ASP A 1 118 ? 16.456 -4.126 -7.117 1.00 77.88 118 ASP A N 1
ATOM 883 C CA . ASP A 1 118 ? 17.662 -3.793 -6.327 1.00 77.88 118 ASP A CA 1
ATOM 884 C C . ASP A 1 118 ? 17.429 -3.273 -4.887 1.00 77.88 118 ASP A C 1
ATOM 886 O O . ASP A 1 118 ? 18.226 -2.491 -4.354 1.00 77.88 118 ASP A O 1
ATOM 890 N N . HIS A 1 119 ? 16.319 -3.664 -4.248 1.00 76.44 119 HIS A N 1
ATOM 891 C CA . HIS A 1 119 ? 15.846 -3.126 -2.958 1.00 76.44 119 HIS A CA 1
ATOM 892 C C . HIS A 1 119 ? 15.631 -1.602 -2.934 1.00 76.44 119 HIS A C 1
ATOM 894 O O . HIS A 1 119 ? 15.458 -1.009 -1.862 1.00 76.44 119 HIS A O 1
ATOM 900 N N . LYS A 1 120 ? 15.640 -0.948 -4.097 1.00 87.69 120 LYS A N 1
ATOM 901 C CA . LYS A 1 120 ? 15.405 0.484 -4.223 1.00 87.69 120 LYS A CA 1
ATOM 902 C C . LYS A 1 120 ? 13.951 0.694 -4.623 1.00 87.69 120 LYS A C 1
ATOM 904 O O . LYS A 1 120 ? 13.500 0.122 -5.608 1.00 87.69 120 LYS A O 1
ATOM 909 N N . PRO A 1 121 ? 13.202 1.531 -3.894 1.00 89.00 121 PRO A N 1
ATOM 910 C CA . PRO A 1 121 ? 11.830 1.819 -4.266 1.00 89.00 121 PRO A CA 1
ATOM 911 C C . PRO A 1 121 ? 11.823 2.591 -5.586 1.00 89.00 121 PRO A C 1
ATOM 913 O O . PRO A 1 121 ? 12.252 3.746 -5.650 1.00 89.00 121 PRO A O 1
ATOM 916 N N . VAL A 1 122 ? 11.355 1.946 -6.652 1.00 93.44 122 VAL A N 1
ATOM 917 C CA . VAL A 1 122 ? 11.238 2.579 -7.966 1.00 93.44 122 VAL A CA 1
ATOM 918 C C . VAL A 1 122 ? 9.895 3.283 -8.054 1.00 93.44 122 VAL A C 1
ATOM 920 O O . VAL A 1 122 ? 8.848 2.680 -7.820 1.00 93.44 122 VAL A O 1
ATOM 923 N N . ARG A 1 123 ? 9.920 4.573 -8.394 1.00 94.69 123 ARG A N 1
ATOM 924 C CA . ARG A 1 123 ? 8.710 5.376 -8.567 1.00 94.69 123 ARG A CA 1
ATOM 925 C C . ARG A 1 123 ? 8.008 4.991 -9.869 1.00 94.69 123 ARG A C 1
ATOM 927 O O . ARG A 1 123 ? 8.634 4.955 -10.927 1.00 94.69 123 ARG A O 1
ATOM 934 N N . VAL A 1 124 ? 6.701 4.765 -9.792 1.00 95.31 124 VAL A N 1
ATOM 935 C CA . VAL A 1 124 ? 5.866 4.347 -10.922 1.00 95.31 124 VAL A CA 1
ATOM 936 C C . VAL A 1 124 ? 4.842 5.426 -11.265 1.00 95.31 124 VAL A C 1
ATOM 938 O O . VAL A 1 124 ? 4.131 5.943 -10.399 1.00 95.31 124 VAL A O 1
ATOM 941 N N . GLU A 1 125 ? 4.749 5.763 -12.549 1.00 94.69 125 GLU A N 1
ATOM 942 C CA . GLU A 1 125 ? 3.835 6.790 -13.056 1.00 94.69 125 GLU A CA 1
ATOM 943 C C . GLU A 1 125 ? 2.468 6.211 -13.433 1.00 94.69 125 GLU A C 1
ATOM 945 O O . GLU A 1 125 ? 2.236 5.800 -14.565 1.00 94.69 125 GLU A O 1
ATOM 950 N N . ILE A 1 126 ? 1.518 6.204 -12.495 1.00 95.62 126 ILE A N 1
ATOM 951 C CA . ILE A 1 126 ? 0.134 5.811 -12.805 1.00 95.62 126 ILE A CA 1
ATOM 952 C C . ILE A 1 126 ? -0.554 6.888 -13.646 1.00 95.62 126 ILE A C 1
ATOM 954 O O . ILE A 1 126 ? -0.538 8.065 -13.284 1.00 95.62 126 ILE A O 1
ATOM 958 N N . HIS A 1 127 ? -1.255 6.482 -14.705 1.00 95.00 127 HIS A N 1
ATOM 959 C CA . HIS A 1 127 ? -2.053 7.383 -15.538 1.00 95.00 127 HIS A CA 1
ATOM 960 C C . HIS A 1 127 ? -3.179 8.081 -14.730 1.00 95.00 127 HIS A C 1
ATOM 962 O O . HIS A 1 127 ? -3.838 7.447 -13.900 1.00 95.00 127 HIS A O 1
ATOM 968 N N . PRO A 1 128 ? -3.456 9.382 -14.950 1.00 92.62 128 PRO A N 1
ATOM 969 C CA . PRO A 1 128 ? -4.426 10.148 -14.157 1.00 92.62 128 PRO A CA 1
ATOM 970 C C . PRO A 1 128 ? -5.879 9.667 -14.242 1.00 92.62 128 PRO A C 1
ATOM 972 O O . PRO A 1 128 ? -6.680 10.001 -13.372 1.00 92.62 128 PRO A O 1
ATOM 975 N N . GLY A 1 129 ? -6.207 8.862 -15.254 1.00 95.69 129 GLY A N 1
ATOM 976 C CA . GLY A 1 129 ? -7.522 8.235 -15.408 1.00 95.69 129 GLY A CA 1
ATOM 977 C C . GLY A 1 129 ? -7.860 7.172 -14.355 1.00 95.69 129 GLY A C 1
ATOM 978 O O . GLY A 1 129 ? -9.040 6.919 -14.148 1.00 95.69 129 GLY A O 1
ATOM 979 N N . TYR A 1 130 ? -6.869 6.599 -13.662 1.00 96.81 130 TYR A N 1
ATOM 980 C CA . TYR A 1 130 ? -7.075 5.555 -12.648 1.00 96.81 130 TYR A CA 1
ATOM 981 C C . TYR A 1 130 ? -7.432 6.153 -11.281 1.00 96.81 130 TYR A C 1
ATOM 983 O O . TYR A 1 130 ? -6.620 6.177 -10.348 1.00 96.81 130 TYR A O 1
ATOM 991 N N . LYS A 1 131 ? -8.636 6.717 -11.169 1.00 96.69 131 LYS A N 1
ATOM 992 C CA . LYS A 1 131 ? -9.082 7.423 -9.960 1.00 96.69 131 LYS A CA 1
ATOM 993 C C . LYS A 1 131 ? -9.403 6.441 -8.838 1.00 96.69 131 LYS A C 1
ATOM 995 O O . LYS A 1 131 ? -9.017 6.689 -7.692 1.00 96.69 131 LYS A O 1
ATOM 1000 N N . HIS A 1 132 ? -10.059 5.325 -9.159 1.00 97.56 132 HIS A N 1
ATOM 1001 C CA . HIS A 1 132 ? -10.464 4.343 -8.155 1.00 97.56 132 HIS A CA 1
ATOM 1002 C C . HIS A 1 132 ? -9.243 3.612 -7.590 1.00 97.56 132 HIS A C 1
ATOM 1004 O O . HIS A 1 132 ? -9.113 3.487 -6.370 1.00 97.56 132 HIS A O 1
ATOM 1010 N N . ALA A 1 133 ? -8.290 3.227 -8.441 1.00 97.25 133 ALA A N 1
ATOM 1011 C CA . ALA A 1 133 ? -7.055 2.585 -8.000 1.00 97.25 133 ALA A CA 1
ATOM 1012 C C . ALA A 1 133 ? -6.174 3.508 -7.132 1.00 97.25 133 ALA A C 1
ATOM 1014 O O . ALA A 1 133 ? -5.656 3.085 -6.098 1.00 97.25 133 ALA A O 1
ATOM 1015 N N . ARG A 1 134 ? -6.048 4.799 -7.479 1.00 96.62 134 ARG A N 1
ATOM 1016 C CA . ARG A 1 134 ? -5.334 5.776 -6.630 1.00 96.62 134 ARG A CA 1
ATOM 1017 C C . ARG A 1 134 ? -6.015 5.969 -5.274 1.00 96.62 134 ARG A C 1
ATOM 1019 O O . ARG A 1 134 ? -5.335 6.004 -4.249 1.00 96.62 134 ARG A O 1
ATOM 1026 N N . SER A 1 135 ? -7.347 6.045 -5.264 1.00 96.44 135 SER A N 1
ATOM 1027 C CA . SER A 1 135 ? -8.157 6.105 -4.040 1.00 96.44 135 SER A CA 1
ATOM 1028 C C . SER A 1 135 ? -7.923 4.872 -3.156 1.00 96.44 135 SER A C 1
ATOM 1030 O O . SER A 1 135 ? -7.694 5.011 -1.953 1.00 96.44 135 SER A O 1
ATOM 1032 N N . LEU A 1 136 ? -7.869 3.670 -3.747 1.00 97.00 136 LEU A N 1
ATOM 1033 C CA . LEU A 1 136 ? -7.544 2.426 -3.042 1.00 97.00 136 LEU A CA 1
ATOM 1034 C C . LEU A 1 136 ? -6.148 2.481 -2.407 1.00 97.00 136 LEU A C 1
ATOM 1036 O O . LEU A 1 136 ? -6.005 2.222 -1.212 1.00 97.00 136 LEU A O 1
ATOM 1040 N N . LEU A 1 137 ? -5.121 2.842 -3.179 1.00 96.31 137 LEU A N 1
ATOM 1041 C CA . LEU A 1 137 ? -3.741 2.897 -2.691 1.00 96.31 137 LEU A CA 1
ATOM 1042 C C . LEU A 1 137 ? -3.575 3.909 -1.544 1.00 96.31 137 LEU A C 1
ATOM 1044 O O . LEU A 1 137 ? -2.934 3.610 -0.533 1.00 96.31 137 LEU A O 1
ATOM 1048 N N . GLN A 1 138 ? -4.221 5.075 -1.646 1.00 95.75 138 GLN A N 1
ATOM 1049 C CA . GLN A 1 138 ? -4.251 6.071 -0.573 1.00 95.75 138 GLN A CA 1
ATOM 1050 C C . GLN A 1 138 ? -4.938 5.530 0.691 1.00 95.75 138 GLN A C 1
ATOM 1052 O O . GLN A 1 138 ? -4.496 5.789 1.816 1.00 95.75 138 GLN A O 1
ATOM 1057 N N . ALA A 1 139 ? -6.018 4.766 0.521 1.00 95.12 139 ALA A N 1
ATOM 1058 C CA . ALA A 1 139 ? -6.745 4.142 1.618 1.00 95.12 139 ALA A CA 1
ATOM 1059 C C . ALA A 1 139 ? -5.901 3.091 2.345 1.00 95.12 139 ALA A C 1
ATOM 1061 O O . ALA A 1 139 ? -5.888 3.066 3.577 1.00 95.12 139 ALA A O 1
ATOM 1062 N N . ILE A 1 140 ? -5.167 2.266 1.593 1.00 94.12 140 ILE A N 1
ATOM 1063 C CA . ILE A 1 140 ? -4.251 1.258 2.133 1.00 94.12 140 ILE A CA 1
ATOM 1064 C C . ILE A 1 140 ? -3.124 1.936 2.922 1.00 94.12 140 ILE A C 1
ATOM 1066 O O . ILE A 1 140 ? -2.905 1.569 4.075 1.00 94.12 140 ILE A O 1
ATOM 1070 N N . ASP A 1 141 ? -2.466 2.968 2.379 1.00 93.81 141 ASP A N 1
ATOM 1071 C CA . ASP A 1 141 ? -1.415 3.713 3.100 1.00 93.81 141 ASP A CA 1
ATOM 1072 C C . ASP A 1 141 ? -1.965 4.330 4.401 1.00 93.81 141 ASP A C 1
ATOM 1074 O O . ASP A 1 141 ? -1.391 4.184 5.486 1.00 93.81 141 ASP A O 1
ATOM 1078 N N . ARG A 1 142 ? -3.161 4.935 4.345 1.00 92.31 142 ARG A N 1
ATOM 1079 C CA . ARG A 1 142 ? -3.830 5.464 5.543 1.00 92.31 142 ARG A CA 1
ATOM 1080 C C . ARG A 1 142 ? -4.148 4.362 6.558 1.00 92.31 142 ARG A C 1
ATOM 1082 O O . ARG A 1 142 ? -3.941 4.566 7.759 1.00 92.31 142 ARG A O 1
ATOM 1089 N N . ALA A 1 143 ? -4.612 3.201 6.102 1.00 89.56 143 ALA A N 1
ATOM 1090 C CA . ALA A 1 143 ? -4.897 2.051 6.951 1.00 89.56 143 ALA A CA 1
ATOM 1091 C C . ALA A 1 143 ? -3.619 1.525 7.623 1.00 89.56 143 ALA A C 1
ATOM 1093 O O . ALA A 1 143 ? -3.614 1.370 8.845 1.00 89.56 143 ALA A O 1
ATOM 1094 N N . LEU A 1 144 ? -2.519 1.359 6.883 1.00 87.94 144 LEU A N 1
ATOM 1095 C CA . LEU A 1 144 ? -1.219 0.925 7.411 1.00 87.94 144 LEU A CA 1
ATOM 1096 C C . LEU A 1 144 ? -0.677 1.905 8.462 1.00 87.94 144 LEU A C 1
ATOM 1098 O O . LEU A 1 144 ? -0.321 1.496 9.571 1.00 87.94 144 LEU A O 1
ATOM 1102 N N . ARG A 1 145 ? -0.722 3.213 8.179 1.00 88.00 145 ARG A N 1
ATOM 1103 C CA . ARG A 1 145 ? -0.308 4.262 9.131 1.00 88.00 145 ARG A CA 1
ATOM 1104 C C . ARG A 1 145 ? -1.189 4.324 10.375 1.00 88.00 145 ARG A C 1
ATOM 1106 O O . ARG A 1 145 ? -0.707 4.691 11.448 1.00 88.00 145 ARG A O 1
ATOM 1113 N N . SER A 1 146 ? -2.480 4.019 10.244 1.00 83.44 146 SER A N 1
ATOM 1114 C CA . SER A 1 146 ? -3.411 4.000 11.377 1.00 83.44 146 SER A CA 1
ATOM 1115 C C . SER A 1 146 ? -3.257 2.736 12.229 1.00 83.44 146 SER A C 1
ATOM 1117 O O . SER A 1 146 ? -3.295 2.816 13.457 1.00 83.44 146 SER A O 1
ATOM 1119 N N . ARG A 1 147 ? -3.003 1.584 11.594 1.00 74.88 147 ARG A N 1
ATOM 1120 C CA . ARG A 1 147 ? -2.786 0.296 12.259 1.00 74.88 147 ARG A CA 1
ATOM 1121 C C . ARG A 1 147 ? -1.483 0.301 13.047 1.00 74.88 147 ARG A C 1
ATOM 1123 O O . ARG A 1 147 ? -1.489 -0.097 14.207 1.00 74.88 147 ARG A O 1
ATOM 1130 N N . SER A 1 148 ? -0.422 0.868 12.469 1.00 65.06 148 SER A N 1
ATOM 1131 C CA . SER A 1 148 ? 0.870 1.054 13.141 1.00 65.06 148 SER A CA 1
ATOM 1132 C C . SER A 1 148 ? 0.773 1.875 14.433 1.00 65.06 148 SER A C 1
ATOM 1134 O O . SER A 1 148 ? 1.635 1.734 15.295 1.00 65.06 148 SER A O 1
ATOM 1136 N N . ARG A 1 149 ? -0.254 2.721 14.591 1.00 64.31 149 ARG A N 1
ATOM 1137 C CA . ARG A 1 149 ? -0.435 3.549 15.793 1.00 64.31 149 ARG A CA 1
ATOM 1138 C C . ARG A 1 149 ? -1.357 2.940 16.845 1.00 64.31 149 ARG A C 1
ATOM 1140 O O . ARG A 1 149 ? -1.307 3.382 17.987 1.00 64.31 149 ARG A O 1
ATOM 1147 N N . LYS A 1 150 ? -2.220 1.982 16.487 1.00 60.12 150 LYS A N 1
ATOM 1148 C CA . LYS A 1 150 ? -3.312 1.553 17.378 1.00 60.12 150 LYS A CA 1
ATOM 1149 C C . LYS A 1 150 ? -2.980 0.365 18.275 1.00 60.12 150 LYS A C 1
ATOM 1151 O O . LYS A 1 150 ? -3.537 0.305 19.366 1.00 60.12 150 LYS A O 1
ATOM 1156 N N . VAL A 1 151 ? -2.080 -0.542 17.896 1.00 54.19 151 VAL A N 1
ATOM 1157 C CA . VAL A 1 151 ? -1.657 -1.629 18.797 1.00 54.19 151 VAL A CA 1
ATOM 1158 C C . VAL A 1 151 ? -0.306 -2.188 18.341 1.00 54.19 151 VAL A C 1
ATOM 1160 O O . VAL A 1 151 ? -0.179 -2.489 17.153 1.00 54.19 151 VAL A O 1
ATOM 1163 N N . PRO A 1 152 ? 0.694 -2.380 19.226 1.00 59.31 152 PRO A N 1
ATOM 1164 C CA . PRO A 1 152 ? 1.785 -3.295 18.913 1.00 59.31 152 PRO A CA 1
ATOM 1165 C C . PRO A 1 152 ? 1.165 -4.652 18.570 1.00 59.31 152 PRO A C 1
ATOM 1167 O O . PRO A 1 152 ? 0.293 -5.133 19.295 1.00 59.31 152 PRO A O 1
ATOM 1170 N N . ILE A 1 153 ? 1.563 -5.234 17.438 1.00 54.84 153 ILE A N 1
ATOM 1171 C CA . ILE A 1 153 ? 1.128 -6.574 17.044 1.00 54.84 153 ILE A CA 1
ATOM 1172 C C . ILE A 1 153 ? 1.723 -7.536 18.074 1.00 54.84 153 ILE A C 1
ATOM 1174 O O . ILE A 1 153 ? 2.876 -7.941 17.977 1.00 54.84 153 ILE A O 1
ATOM 1178 N N . VAL A 1 154 ? 0.946 -7.846 19.111 1.00 53.75 154 VAL A N 1
ATOM 1179 C CA . VAL A 1 154 ? 1.221 -8.948 20.026 1.00 53.75 154 VAL A CA 1
ATOM 1180 C C . VAL A 1 154 ? 0.808 -10.201 19.268 1.00 53.75 154 VAL A C 1
ATOM 1182 O O . VAL A 1 154 ? -0.370 -10.553 19.232 1.00 53.75 154 VAL A O 1
ATOM 1185 N N . SER A 1 155 ? 1.754 -10.832 18.576 1.00 50.66 155 SER A N 1
ATOM 1186 C CA . SER A 1 155 ? 1.549 -12.189 18.085 1.00 50.66 155 SER A CA 1
ATOM 1187 C C . SER A 1 155 ? 1.437 -13.096 19.307 1.00 50.66 155 SER A C 1
ATOM 1189 O O . SER A 1 155 ? 2.425 -13.350 19.995 1.00 50.66 155 SER A O 1
ATOM 1191 N N . TYR A 1 156 ? 0.220 -13.537 19.610 1.00 49.25 156 TYR A N 1
ATOM 1192 C CA . TYR A 1 156 ? 0.012 -14.661 20.507 1.00 49.25 156 TYR A CA 1
ATOM 1193 C C . TYR A 1 156 ? 0.488 -15.898 19.753 1.00 49.25 156 TYR A C 1
ATOM 1195 O O . TYR A 1 156 ? -0.229 -16.424 18.901 1.00 49.25 156 TYR A O 1
ATOM 1203 N N . ASP A 1 157 ? 1.730 -16.308 19.995 1.00 55.47 157 ASP A N 1
ATOM 1204 C CA . ASP A 1 157 ? 2.144 -17.655 19.636 1.00 55.47 157 ASP A CA 1
ATOM 1205 C C . ASP A 1 157 ? 1.195 -18.619 20.359 1.00 55.47 157 ASP A C 1
ATOM 1207 O O . ASP A 1 157 ? 1.002 -18.546 21.574 1.00 55.47 157 ASP A O 1
ATOM 1211 N N . ARG A 1 158 ? 0.521 -19.464 19.579 1.00 60.38 158 ARG A N 1
ATOM 1212 C CA . ARG A 1 158 ? -0.562 -20.344 20.033 1.00 60.38 158 ARG A CA 1
ATOM 1213 C C . ARG A 1 158 ? -0.044 -21.464 20.944 1.00 60.38 158 ARG A C 1
ATOM 1215 O O . ARG A 1 158 ? -0.846 -22.176 21.537 1.00 60.38 158 ARG A O 1
ATOM 1222 N N . SER A 1 159 ? 1.278 -21.618 21.025 1.00 70.88 159 SER A N 1
ATOM 1223 C CA . SER A 1 159 ? 1.960 -22.680 21.758 1.00 70.88 159 SER A CA 1
ATOM 1224 C C . SER A 1 159 ? 2.239 -22.371 23.232 1.00 70.88 159 SER A C 1
ATOM 1226 O O . SER A 1 159 ? 2.568 -23.299 23.963 1.00 70.88 159 SER A O 1
ATOM 1228 N N . TYR A 1 160 ? 2.065 -21.129 23.705 1.00 54.00 160 TYR A N 1
ATOM 1229 C CA . TYR A 1 160 ? 2.259 -20.812 25.123 1.00 54.00 160 TYR A CA 1
ATOM 1230 C C . TYR A 1 160 ? 1.182 -19.872 25.681 1.00 54.00 160 TYR A C 1
ATOM 1232 O O . TYR A 1 160 ? 0.901 -18.828 25.085 1.00 54.00 160 TYR A O 1
ATOM 1240 N N . PRO A 1 161 ? 0.604 -20.178 26.860 1.00 58.09 161 PRO A N 1
ATOM 1241 C CA . PRO A 1 161 ? -0.252 -19.246 27.577 1.00 58.09 161 PRO A CA 1
ATOM 1242 C C . PRO A 1 161 ? 0.597 -18.076 28.087 1.00 58.09 161 PRO A C 1
ATOM 1244 O O . PRO A 1 161 ? 1.201 -18.123 29.156 1.00 58.09 161 PRO A O 1
ATOM 1247 N N . VAL A 1 162 ? 0.658 -16.999 27.307 1.00 57.22 162 VAL A N 1
ATOM 1248 C CA . VAL A 1 162 ? 1.213 -15.728 27.771 1.00 57.22 162 VAL A CA 1
ATOM 1249 C C . VAL A 1 162 ? 0.108 -15.000 28.522 1.00 57.22 162 VAL A C 1
ATOM 1251 O O . VAL A 1 162 ? -0.872 -14.557 27.918 1.00 57.22 162 VAL A O 1
ATOM 1254 N N . SER A 1 163 ? 0.267 -14.866 29.840 1.00 57.06 163 SER A N 1
ATOM 1255 C CA . SER A 1 163 ? -0.622 -14.062 30.682 1.00 57.06 163 SER A CA 1
ATOM 1256 C C . SER A 1 163 ? -0.881 -12.704 30.021 1.00 57.06 163 SER A C 1
ATOM 1258 O O . SER A 1 163 ? 0.085 -12.072 29.572 1.00 57.06 163 SER A O 1
ATOM 1260 N N . PRO A 1 164 ? -2.143 -12.230 29.943 1.00 57.53 164 PRO A N 1
ATOM 1261 C CA . PRO A 1 164 ? -2.462 -10.941 29.348 1.00 57.53 164 PRO A CA 1
ATOM 1262 C C . PRO A 1 164 ? -1.524 -9.880 29.916 1.00 57.53 164 PRO A C 1
ATOM 1264 O O . PRO A 1 164 ? -1.550 -9.603 31.118 1.00 57.53 164 PRO A O 1
ATOM 1267 N N . ARG A 1 165 ? -0.649 -9.309 29.075 1.00 59.31 165 ARG A N 1
ATOM 1268 C CA . ARG A 1 165 ? 0.188 -8.191 29.512 1.00 59.31 165 ARG A CA 1
ATOM 1269 C C . ARG A 1 165 ? -0.781 -7.105 29.942 1.00 59.31 165 ARG A C 1
ATOM 1271 O O . ARG A 1 165 ? -1.517 -6.580 29.104 1.00 59.31 165 ARG A O 1
ATOM 1278 N N . ARG A 1 166 ? -0.831 -6.851 31.256 1.00 53.91 166 ARG A N 1
ATOM 1279 C CA . ARG A 1 166 ? -1.698 -5.845 31.870 1.00 53.91 166 ARG A CA 1
ATOM 1280 C C . ARG A 1 166 ? -1.558 -4.589 31.026 1.00 53.91 166 ARG A C 1
ATOM 1282 O O . ARG A 1 166 ? -0.456 -4.049 30.924 1.00 53.91 166 ARG A O 1
ATOM 1289 N N . ARG A 1 167 ? -2.646 -4.169 30.371 1.00 50.56 167 ARG A N 1
ATOM 1290 C CA . ARG A 1 167 ? -2.690 -2.841 29.761 1.00 50.56 167 ARG A CA 1
ATOM 1291 C C . ARG A 1 167 ? -2.273 -1.904 30.879 1.00 50.56 167 ARG A C 1
ATOM 1293 O O . ARG A 1 167 ? -2.868 -1.964 31.954 1.00 50.56 167 ARG A O 1
ATOM 1300 N N . SER A 1 168 ? -1.214 -1.129 30.675 1.00 52.66 168 SER A N 1
ATOM 1301 C CA . SER A 1 168 ? -0.922 -0.016 31.563 1.00 52.66 168 SER A CA 1
ATOM 1302 C C . SER A 1 168 ? -2.196 0.812 31.547 1.00 52.66 168 SER A C 1
ATOM 1304 O O . SER A 1 168 ? -2.514 1.420 30.521 1.00 52.66 168 SER A O 1
ATOM 1306 N N . SER A 1 169 ? -2.989 0.734 32.616 1.00 58.44 169 SER A N 1
ATOM 1307 C CA . SER A 1 169 ? -4.088 1.665 32.784 1.00 58.44 169 SER A CA 1
ATOM 1308 C C . SER A 1 169 ? -3.479 3.064 32.662 1.00 58.44 169 SER A C 1
ATOM 1310 O O . SER A 1 169 ? -2.310 3.252 33.030 1.00 58.44 169 SER A O 1
ATOM 1312 N N . PRO A 1 170 ? -4.196 4.035 32.081 1.00 62.78 170 PRO A N 1
ATOM 1313 C CA . PRO A 1 170 ? -3.728 5.417 32.075 1.00 62.78 170 PRO A CA 1
ATOM 1314 C C . PRO A 1 170 ? -3.279 5.857 33.481 1.00 62.78 170 PRO A C 1
ATOM 1316 O O . PRO A 1 170 ? -2.219 6.469 33.585 1.00 62.78 170 PRO A O 1
ATOM 1319 N N . ASP A 1 171 ? -3.961 5.371 34.524 1.00 59.94 171 ASP A N 1
ATOM 1320 C CA . ASP A 1 171 ? -3.574 5.482 35.938 1.00 59.94 171 ASP A CA 1
ATOM 1321 C C . ASP A 1 171 ? -2.115 5.093 36.214 1.00 59.94 171 ASP A C 1
ATOM 1323 O O . ASP A 1 171 ? -1.323 5.904 36.682 1.00 59.94 171 ASP A O 1
ATOM 1327 N N . ARG A 1 172 ? -1.687 3.887 35.814 1.00 61.16 172 ARG A N 1
ATOM 1328 C CA . ARG A 1 172 ? -0.301 3.439 36.040 1.00 61.16 172 ARG A CA 1
ATOM 1329 C C . ARG A 1 172 ? 0.733 4.264 35.285 1.00 61.16 172 ARG A C 1
ATOM 1331 O O . ARG A 1 172 ? 1.919 4.222 35.610 1.00 61.16 172 ARG A O 1
ATOM 1338 N N . ARG A 1 173 ? 0.339 4.950 34.208 1.00 65.81 173 ARG A N 1
ATOM 1339 C CA . ARG A 1 173 ? 1.257 5.816 33.459 1.00 65.81 173 ARG A CA 1
ATOM 1340 C C . ARG A 1 173 ? 1.429 7.168 34.146 1.00 65.81 173 ARG A C 1
ATOM 1342 O O . ARG A 1 173 ? 2.502 7.753 33.998 1.00 65.81 173 ARG A O 1
ATOM 1349 N N . GLU A 1 174 ? 0.406 7.657 34.837 1.00 73.38 174 GLU A N 1
ATOM 1350 C CA . GLU A 1 174 ? 0.482 8.865 35.661 1.00 73.38 174 GLU A CA 1
ATOM 1351 C C . GLU A 1 174 ? 1.240 8.596 36.958 1.00 73.38 174 GLU A C 1
ATOM 1353 O O . GLU A 1 174 ? 2.220 9.292 37.206 1.00 73.38 174 GLU A O 1
ATOM 1358 N N . GLU A 1 175 ? 0.938 7.498 37.650 1.00 76.25 175 GLU A N 1
ATOM 1359 C CA . GLU A 1 175 ? 1.667 7.037 38.843 1.00 76.25 175 GLU A CA 1
ATOM 1360 C C . GLU A 1 175 ? 3.179 6.926 38.562 1.00 76.25 175 GLU A C 1
ATOM 1362 O O . GLU A 1 175 ? 4.005 7.598 39.172 1.00 76.25 175 GLU A O 1
ATOM 1367 N N . ARG A 1 176 ? 3.562 6.244 37.472 1.00 77.00 176 ARG A N 1
ATOM 1368 C CA . ARG A 1 176 ? 4.978 6.111 37.077 1.00 77.00 176 ARG A CA 1
ATOM 1369 C C . ARG A 1 176 ? 5.637 7.432 36.650 1.00 77.00 176 ARG A C 1
ATOM 1371 O O . ARG A 1 176 ? 6.864 7.514 36.554 1.00 77.00 176 ARG A O 1
ATOM 1378 N N . ARG A 1 177 ? 4.854 8.454 36.284 1.00 82.56 177 ARG A N 1
ATOM 1379 C CA . ARG A 1 177 ? 5.367 9.808 36.005 1.00 82.56 177 ARG A CA 1
ATOM 1380 C C . ARG A 1 177 ? 5.563 10.594 37.296 1.00 82.56 177 ARG A C 1
ATOM 1382 O O . ARG A 1 177 ? 6.489 11.404 37.326 1.00 82.56 177 ARG A O 1
ATOM 1389 N N . GLU A 1 178 ? 4.723 10.377 38.300 1.00 86.75 178 GLU A N 1
ATOM 1390 C CA . GLU A 1 178 ? 4.861 10.965 39.631 1.00 86.75 178 GLU A CA 1
ATOM 1391 C C . GLU A 1 178 ? 6.057 10.374 40.372 1.00 86.75 178 GLU A C 1
ATOM 1393 O O . GLU A 1 178 ? 6.934 11.153 40.741 1.00 86.75 178 GLU A O 1
ATOM 1398 N N . ASP A 1 179 ? 6.214 9.047 40.394 1.00 84.19 179 ASP A N 1
ATOM 1399 C CA . ASP A 1 179 ? 7.390 8.376 40.976 1.00 84.19 179 ASP A CA 1
ATOM 1400 C C . ASP A 1 179 ? 8.696 8.944 40.405 1.00 84.19 179 ASP A C 1
ATOM 1402 O O . ASP A 1 179 ? 9.626 9.315 41.116 1.00 84.19 179 ASP A O 1
ATOM 1406 N N . ARG A 1 180 ? 8.751 9.107 39.076 1.00 88.12 180 ARG A N 1
ATOM 1407 C CA . ARG A 1 180 ? 9.936 9.640 38.388 1.00 88.12 180 ARG A CA 1
ATOM 1408 C C . ARG A 1 180 ? 10.176 11.126 38.669 1.00 88.12 180 ARG A C 1
ATOM 1410 O O . ARG A 1 180 ? 11.290 11.623 38.487 1.00 88.12 180 ARG A O 1
ATOM 1417 N N . ARG A 1 181 ? 9.129 11.882 39.009 1.00 91.62 181 ARG A N 1
ATOM 1418 C CA . ARG A 1 181 ? 9.251 13.285 39.436 1.00 91.62 181 ARG A CA 1
ATOM 1419 C C . ARG A 1 181 ? 9.723 13.362 40.882 1.00 91.62 181 ARG A C 1
ATOM 1421 O O . ARG A 1 181 ? 10.498 14.265 41.186 1.00 91.62 181 ARG A O 1
ATOM 1428 N N . GLU A 1 182 ? 9.282 12.445 41.731 1.00 91.69 182 GLU A N 1
ATOM 1429 C CA . GLU A 1 182 ? 9.688 12.348 43.128 1.00 91.69 182 GLU A CA 1
ATOM 1430 C C . GLU A 1 182 ? 11.148 11.910 43.262 1.00 91.69 182 GLU A C 1
ATOM 1432 O O . GLU A 1 182 ? 11.923 12.628 43.886 1.00 91.69 182 GLU A O 1
ATOM 1437 N N . GLU A 1 183 ? 11.573 10.882 42.524 1.00 92.25 183 GLU A N 1
ATOM 1438 C CA . GLU A 1 183 ? 12.975 10.440 42.446 1.00 92.25 183 GLU A CA 1
ATOM 1439 C C . GLU A 1 183 ? 13.912 11.596 42.041 1.00 92.25 183 GLU A C 1
ATOM 1441 O O . GLU A 1 183 ? 14.949 11.835 42.655 1.00 92.25 183 GLU A O 1
ATOM 1446 N N . LYS A 1 184 ? 13.512 12.409 41.051 1.00 92.25 184 LYS A N 1
ATOM 1447 C CA . LYS A 1 184 ? 14.274 13.608 40.655 1.00 92.25 184 LYS A CA 1
ATOM 1448 C C . LYS A 1 184 ? 14.299 14.701 41.724 1.00 92.25 184 LYS A C 1
ATOM 1450 O O . LYS A 1 184 ? 15.254 15.476 41.775 1.00 92.25 184 LYS A O 1
ATOM 1455 N N . ARG A 1 185 ? 13.231 14.839 42.515 1.00 92.44 185 ARG A N 1
ATOM 1456 C CA . ARG A 1 185 ? 13.191 15.791 43.636 1.00 92.44 185 ARG A CA 1
ATOM 1457 C C . ARG A 1 185 ? 14.094 15.314 44.770 1.00 92.44 185 ARG A C 1
ATOM 1459 O O . ARG A 1 185 ? 14.739 16.152 45.393 1.00 92.44 185 ARG A O 1
ATOM 1466 N N . GLU A 1 186 ? 14.157 14.011 45.007 1.00 93.56 186 GLU A N 1
ATOM 1467 C CA . GLU A 1 186 ? 15.013 13.402 46.021 1.00 93.56 186 GLU A CA 1
ATOM 1468 C C . GLU A 1 186 ? 16.498 13.511 45.659 1.00 93.56 186 GLU A C 1
ATOM 1470 O O . GLU A 1 186 ? 17.254 14.061 46.454 1.00 93.56 186 GLU A O 1
ATOM 1475 N N . ASP A 1 187 ? 16.892 13.163 44.428 1.00 90.44 187 ASP A N 1
ATOM 1476 C CA . ASP A 1 187 ? 18.274 13.329 43.936 1.00 90.44 187 ASP A CA 1
ATOM 1477 C C . ASP A 1 187 ? 18.746 14.795 44.033 1.00 90.44 187 ASP A C 1
ATOM 1479 O O . ASP A 1 187 ? 19.878 15.095 44.424 1.00 90.44 187 ASP A O 1
ATOM 1483 N N . ARG A 1 188 ? 17.846 15.754 43.760 1.00 91.88 188 ARG A N 1
ATOM 1484 C CA . ARG A 1 188 ? 18.139 17.182 43.954 1.00 91.88 188 ARG A CA 1
ATOM 1485 C C . ARG A 1 188 ? 18.363 17.535 45.430 1.00 91.88 188 ARG A C 1
ATOM 1487 O O . ARG A 1 188 ? 19.321 18.245 45.729 1.00 91.88 188 ARG A O 1
ATOM 1494 N N . ARG A 1 189 ? 17.507 17.052 46.339 1.00 92.69 189 ARG A N 1
ATOM 1495 C CA . ARG A 1 189 ? 17.648 17.278 47.791 1.00 92.69 189 ARG A CA 1
ATOM 1496 C C . ARG A 1 189 ? 18.924 16.639 48.340 1.00 92.69 189 ARG A C 1
ATOM 1498 O O . ARG A 1 189 ? 19.576 17.228 49.196 1.00 92.69 189 ARG A O 1
ATOM 1505 N N . GLU A 1 190 ? 19.294 15.460 47.847 1.00 93.12 190 GLU A N 1
ATOM 1506 C CA . GLU A 1 190 ? 20.524 14.770 48.240 1.00 93.12 190 GLU A CA 1
ATOM 1507 C C . GLU A 1 190 ? 21.769 15.555 47.806 1.00 93.12 190 GLU A C 1
ATOM 1509 O O . GLU A 1 190 ? 22.678 15.765 48.613 1.00 93.12 190 GLU A O 1
ATOM 1514 N N . ARG A 1 191 ? 21.787 16.083 46.573 1.00 91.38 191 ARG A N 1
ATOM 1515 C CA . ARG A 1 191 ? 22.861 16.984 46.118 1.00 91.38 191 ARG A CA 1
ATOM 1516 C C . ARG A 1 191 ? 22.997 18.233 46.978 1.00 91.38 191 ARG A C 1
ATOM 1518 O O . ARG A 1 191 ? 24.122 18.622 47.281 1.00 91.38 191 ARG A O 1
ATOM 1525 N N . GLU A 1 192 ? 21.884 18.862 47.346 1.00 91.06 192 GLU A N 1
ATOM 1526 C CA . GLU A 1 192 ? 21.894 20.062 48.189 1.00 91.06 192 GLU A CA 1
ATOM 1527 C C . GLU A 1 192 ? 22.451 19.747 49.589 1.00 91.06 192 GLU A C 1
ATOM 1529 O O . GLU A 1 192 ? 23.357 20.444 50.044 1.00 91.06 192 GLU A O 1
ATOM 1534 N N . ARG A 1 193 ? 22.031 18.634 50.213 1.00 90.25 193 ARG A N 1
ATOM 1535 C CA . ARG A 1 193 ? 22.598 18.169 51.497 1.00 90.25 193 ARG A CA 1
ATOM 1536 C C . ARG A 1 193 ? 24.096 17.901 51.418 1.00 90.25 193 ARG A C 1
ATOM 1538 O O . ARG A 1 193 ? 24.833 18.245 52.338 1.00 90.25 193 ARG A O 1
ATOM 1545 N N . LYS A 1 194 ? 24.554 17.284 50.327 1.00 89.00 194 LYS A N 1
ATOM 1546 C CA . LYS A 1 194 ? 25.977 17.002 50.128 1.00 89.00 194 LYS A CA 1
ATOM 1547 C C . LYS A 1 194 ? 26.798 18.291 50.053 1.00 89.00 194 LYS A C 1
ATOM 1549 O O . LYS A 1 194 ? 27.817 18.400 50.720 1.00 89.00 194 LYS A O 1
ATOM 1554 N N . TYR A 1 195 ? 26.318 19.277 49.296 1.00 79.88 195 TYR A N 1
ATOM 1555 C CA . TYR A 1 195 ? 27.000 20.564 49.154 1.00 79.88 195 TYR A CA 1
ATOM 1556 C C . TYR A 1 195 ? 27.067 21.345 50.477 1.00 79.88 195 TYR A C 1
ATOM 1558 O O . TYR A 1 195 ? 28.040 22.049 50.737 1.00 79.88 195 TYR A O 1
ATOM 1566 N N . GLU A 1 196 ? 26.043 21.223 51.323 1.00 81.75 196 GLU A N 1
ATOM 1567 C CA . GLU A 1 196 ? 26.018 21.864 52.639 1.00 81.75 196 GLU A CA 1
ATOM 1568 C C . GLU A 1 196 ? 26.989 21.202 53.628 1.00 81.75 196 GLU A C 1
ATOM 1570 O O . GLU A 1 196 ? 27.705 21.913 54.330 1.00 81.75 196 GLU A O 1
ATOM 1575 N N . ASN A 1 197 ? 27.102 19.869 53.624 1.00 73.94 197 ASN A N 1
ATOM 1576 C CA . ASN A 1 197 ? 28.105 19.157 54.427 1.00 73.94 197 ASN A CA 1
ATOM 1577 C C . ASN A 1 197 ? 29.540 19.511 54.011 1.00 73.94 197 ASN A C 1
ATOM 1579 O O . ASN A 1 197 ? 30.360 19.825 54.874 1.00 73.94 197 ASN A O 1
ATOM 1583 N N . ASP A 1 198 ? 29.824 19.545 52.706 1.00 72.94 198 ASP A N 1
ATOM 1584 C CA . ASP A 1 198 ? 31.158 19.879 52.186 1.00 72.94 198 ASP A CA 1
ATOM 1585 C C . ASP A 1 198 ? 31.569 21.326 52.548 1.00 72.94 198 ASP A C 1
ATOM 1587 O O . ASP A 1 198 ? 32.752 21.639 52.664 1.00 72.94 198 ASP A O 1
ATOM 1591 N N . LYS A 1 199 ? 30.602 22.230 52.778 1.00 75.25 199 LYS A N 1
ATOM 1592 C CA . LYS A 1 199 ? 30.860 23.633 53.149 1.00 75.25 199 LYS A CA 1
ATOM 1593 C C . LYS A 1 199 ? 31.379 23.801 54.583 1.00 75.25 199 LYS A C 1
ATOM 1595 O O . LYS A 1 199 ? 32.077 24.778 54.859 1.00 75.25 199 LYS A O 1
ATOM 1600 N N . TYR A 1 200 ? 31.037 22.888 55.491 1.00 67.88 200 TYR A N 1
ATOM 1601 C CA . TYR A 1 200 ? 31.457 22.936 56.899 1.00 67.88 200 TYR A CA 1
ATOM 1602 C C . TYR A 1 200 ? 32.460 21.837 57.264 1.00 67.88 200 TYR A C 1
ATOM 1604 O O . TYR A 1 200 ? 32.878 21.756 58.423 1.00 67.88 200 TYR A O 1
ATOM 1612 N N . GLU A 1 201 ? 32.887 21.019 56.297 1.00 61.94 201 GLU A N 1
ATOM 1613 C CA . GLU A 1 201 ? 33.959 20.057 56.510 1.00 61.94 201 GLU A CA 1
ATOM 1614 C C . GLU A 1 201 ? 35.274 20.815 56.729 1.00 61.94 201 GLU A C 1
ATOM 1616 O O . GLU A 1 201 ? 35.895 21.384 55.831 1.00 61.94 201 GLU A O 1
ATOM 1621 N N . LYS A 1 202 ? 35.650 20.894 58.005 1.00 61.34 202 LYS A N 1
ATOM 1622 C CA . LYS A 1 202 ? 36.841 21.562 58.509 1.00 61.34 202 LYS A CA 1
ATOM 1623 C C . LYS A 1 202 ? 38.075 20.906 57.887 1.00 61.34 202 LYS A C 1
ATOM 1625 O O . LYS A 1 202 ? 38.528 19.865 58.350 1.00 61.34 202 LYS A O 1
ATOM 1630 N N . VAL A 1 203 ? 38.613 21.529 56.839 1.00 57.84 203 VAL A N 1
ATOM 1631 C CA . VAL A 1 203 ? 39.854 21.109 56.181 1.00 57.84 203 VAL A CA 1
ATOM 1632 C C . VAL A 1 203 ? 41.013 21.284 57.162 1.00 57.84 203 VAL A C 1
ATOM 1634 O O . VAL A 1 203 ? 41.583 22.365 57.308 1.00 57.84 203 VAL A O 1
ATOM 1637 N N . THR A 1 204 ? 41.360 20.211 57.865 1.00 57.03 204 THR A N 1
ATOM 1638 C CA . THR A 1 204 ? 42.624 20.100 58.593 1.00 57.03 204 THR A CA 1
ATOM 1639 C C . THR A 1 204 ? 43.729 19.915 57.555 1.00 57.03 204 THR A C 1
ATOM 1641 O O . THR A 1 204 ? 43.890 18.834 56.993 1.00 57.03 204 THR A O 1
ATOM 1644 N N . VAL A 1 205 ? 44.451 20.990 57.234 1.00 52.28 205 VAL A N 1
ATOM 1645 C CA . VAL A 1 205 ? 45.625 20.926 56.355 1.00 52.28 205 VAL A CA 1
ATOM 1646 C C . VAL A 1 205 ? 46.767 20.302 57.151 1.00 52.28 205 VAL A C 1
ATOM 1648 O O . VAL A 1 205 ? 47.468 20.994 57.887 1.00 52.28 205 VAL A O 1
ATOM 1651 N N . GLU A 1 206 ? 46.942 18.988 57.030 1.00 56.62 206 GLU A N 1
ATOM 1652 C CA . GLU A 1 206 ? 48.193 18.360 57.446 1.00 56.62 206 GLU A CA 1
ATOM 1653 C C . GLU A 1 206 ? 49.299 18.708 56.432 1.00 56.62 206 GLU A C 1
ATOM 1655 O O . GLU A 1 206 ? 49.092 18.584 55.219 1.00 56.62 206 GLU A O 1
ATOM 1660 N N . PRO A 1 207 ? 50.474 19.175 56.890 1.00 48.50 207 PRO A N 1
ATOM 1661 C CA . PRO A 1 207 ? 51.587 19.496 56.011 1.00 48.50 207 PRO A CA 1
ATOM 1662 C C . PRO A 1 207 ? 52.094 18.232 55.312 1.00 48.50 207 PRO A C 1
ATOM 1664 O O . PRO A 1 207 ? 52.326 17.198 55.936 1.00 48.50 207 PRO A O 1
ATOM 1667 N N . ALA A 1 208 ? 52.256 18.339 53.994 1.00 41.41 208 ALA A N 1
ATOM 1668 C CA . ALA A 1 208 ? 52.596 17.240 53.105 1.00 41.41 208 ALA A CA 1
ATOM 1669 C C . ALA A 1 208 ? 53.900 16.540 53.519 1.00 41.41 208 ALA A C 1
ATOM 1671 O O . ALA A 1 208 ? 54.997 17.017 53.220 1.00 41.41 208 ALA A O 1
ATOM 1672 N N . SER A 1 209 ? 53.780 15.365 54.139 1.00 42.31 209 SER A N 1
ATOM 1673 C CA . SER A 1 209 ? 54.847 14.376 54.111 1.00 42.31 209 SER A CA 1
ATOM 1674 C C . SER A 1 209 ? 54.770 13.637 52.776 1.00 42.31 209 SER A C 1
ATOM 1676 O O . SER A 1 209 ? 53.740 13.125 52.333 1.00 42.31 209 SER A O 1
ATOM 1678 N N . SER A 1 210 ? 55.881 13.706 52.060 1.00 51.38 210 SER A N 1
ATOM 1679 C CA . SER A 1 210 ? 56.106 13.049 50.788 1.00 51.38 210 SER A CA 1
ATOM 1680 C C . SER A 1 210 ? 55.998 11.527 50.936 1.00 51.38 210 SER A C 1
ATOM 1682 O O . SER A 1 210 ? 56.261 10.967 51.994 1.00 51.38 210 SER A O 1
ATOM 1684 N N . VAL A 1 211 ? 55.706 10.864 49.811 1.00 54.78 211 VAL A N 1
ATOM 1685 C CA . VAL A 1 211 ? 55.729 9.404 49.594 1.00 54.78 211 VAL A CA 1
ATOM 1686 C C . VAL A 1 211 ? 54.390 8.681 49.825 1.00 54.78 211 VAL A C 1
ATOM 1688 O O . VAL A 1 211 ? 54.134 8.112 50.874 1.00 54.78 211 VAL A O 1
ATOM 1691 N N . SER A 1 212 ? 53.588 8.529 48.763 1.00 48.41 212 SER A N 1
ATOM 1692 C CA . SER A 1 212 ? 53.040 7.203 48.416 1.00 48.41 212 SER A CA 1
ATOM 1693 C C . SER A 1 212 ? 52.465 7.147 46.994 1.00 48.41 212 SER A C 1
ATOM 1695 O O . SER A 1 212 ? 51.783 8.042 46.497 1.00 48.41 212 SER A O 1
ATOM 1697 N N . ARG A 1 213 ? 52.803 6.049 46.314 1.00 51.31 213 ARG A N 1
ATOM 1698 C CA . ARG A 1 213 ? 52.424 5.694 44.944 1.00 51.31 213 ARG A CA 1
ATOM 1699 C C . ARG A 1 213 ? 50.913 5.454 44.856 1.00 51.31 213 ARG A C 1
ATOM 1701 O O . ARG A 1 213 ? 50.405 4.507 45.453 1.00 51.31 213 ARG A O 1
ATOM 1708 N N . ARG A 1 214 ? 50.198 6.242 44.049 1.00 44.41 214 ARG A N 1
ATOM 1709 C CA . ARG A 1 214 ? 48.788 5.977 43.725 1.00 44.41 214 ARG A CA 1
ATOM 1710 C C . ARG A 1 214 ? 48.688 4.816 42.732 1.00 44.41 214 ARG A C 1
ATOM 1712 O O . ARG A 1 214 ? 49.024 4.955 41.560 1.00 44.41 214 ARG A O 1
ATOM 1719 N N . LYS A 1 215 ? 48.220 3.667 43.218 1.00 51.22 215 LYS A N 1
ATOM 1720 C CA . LYS A 1 215 ? 47.841 2.492 42.424 1.00 51.22 215 LYS A CA 1
ATOM 1721 C C . LYS A 1 215 ? 46.366 2.658 42.038 1.00 51.22 215 LYS A C 1
ATOM 1723 O O . LYS A 1 215 ? 45.486 2.516 42.883 1.00 51.22 215 LYS A O 1
ATOM 1728 N N . SER A 1 216 ? 46.088 3.030 40.790 1.00 50.31 216 SER A N 1
ATOM 1729 C CA . SER A 1 216 ? 44.725 3.185 40.272 1.00 50.31 216 SER A CA 1
ATOM 1730 C C . SER A 1 216 ? 44.087 1.811 40.039 1.00 50.31 216 SER A C 1
ATOM 1732 O O . SER A 1 216 ? 44.339 1.129 39.049 1.00 50.31 216 SER A O 1
ATOM 1734 N N . SER A 1 217 ? 43.247 1.384 40.982 1.00 47.12 217 SER A N 1
ATOM 1735 C CA . SER A 1 217 ? 42.399 0.200 40.832 1.00 47.12 217 SER A CA 1
ATOM 1736 C C . SER A 1 217 ? 41.170 0.553 39.990 1.00 47.12 217 SER A C 1
ATOM 1738 O O . SER A 1 217 ? 40.159 1.038 40.499 1.00 47.12 217 SER A O 1
ATOM 1740 N N . HIS A 1 218 ? 41.252 0.334 38.677 1.00 47.00 218 HIS A N 1
ATOM 1741 C CA . HIS A 1 218 ? 40.074 0.307 37.811 1.00 47.00 218 HIS A CA 1
ATOM 1742 C C . HIS A 1 218 ? 39.284 -0.984 38.079 1.00 47.00 218 HIS A C 1
ATOM 1744 O O . HIS A 1 218 ? 39.579 -2.042 37.528 1.00 47.00 218 HIS A O 1
ATOM 1750 N N . LYS A 1 219 ? 38.246 -0.901 38.921 1.00 49.56 219 LYS A N 1
ATOM 1751 C CA . LYS A 1 219 ? 37.214 -1.943 39.039 1.00 49.56 219 LYS A CA 1
ATOM 1752 C C . LYS A 1 219 ? 36.410 -2.001 37.734 1.00 49.56 219 LYS A C 1
ATOM 1754 O O . LYS A 1 219 ? 35.485 -1.216 37.531 1.00 49.56 219 LYS A O 1
ATOM 1759 N N . SER A 1 220 ? 36.751 -2.930 36.840 1.00 51.31 220 SER A N 1
ATOM 1760 C CA . SER A 1 220 ? 35.911 -3.248 35.683 1.00 51.31 220 SER A CA 1
ATOM 1761 C C . SER A 1 220 ? 34.647 -3.960 36.166 1.00 51.31 220 SER A C 1
ATOM 1763 O O . SER A 1 220 ? 34.718 -5.073 36.688 1.00 51.31 220 SER A O 1
ATOM 1765 N N . LYS A 1 221 ? 33.485 -3.334 35.981 1.00 49.81 221 LYS A N 1
ATOM 1766 C CA . LYS A 1 221 ? 32.181 -3.985 36.142 1.00 49.81 221 LYS A CA 1
ATOM 1767 C C . LYS A 1 221 ? 32.001 -5.001 35.010 1.00 49.81 221 LYS A C 1
ATOM 1769 O O . LYS A 1 221 ? 31.496 -4.658 33.946 1.00 49.81 221 LYS A O 1
ATOM 1774 N N . ARG A 1 222 ? 32.456 -6.240 35.218 1.00 42.91 222 ARG A N 1
ATOM 1775 C CA . ARG A 1 222 ? 31.996 -7.383 34.420 1.00 42.91 222 ARG A CA 1
ATOM 1776 C C . ARG A 1 222 ? 30.634 -7.802 34.957 1.00 42.91 222 ARG A C 1
ATOM 1778 O O . ARG A 1 222 ? 30.477 -8.012 36.156 1.00 42.91 222 ARG A O 1
ATOM 1785 N N . TYR A 1 223 ? 29.662 -7.868 34.058 1.00 42.31 223 TYR A N 1
ATOM 1786 C CA . TYR A 1 223 ? 28.341 -8.412 34.324 1.00 42.31 223 TYR A CA 1
ATOM 1787 C C . TYR A 1 223 ? 28.482 -9.862 34.800 1.00 42.31 223 TYR A C 1
ATOM 1789 O O . TYR A 1 223 ? 29.074 -10.691 34.113 1.00 42.31 223 TYR A O 1
ATOM 1797 N N . SER A 1 224 ? 27.974 -10.122 36.003 1.00 48.09 224 SER A N 1
ATOM 1798 C CA . SER A 1 224 ? 27.794 -11.456 36.567 1.00 48.09 224 SER A CA 1
ATOM 1799 C C . SER A 1 224 ? 26.567 -12.080 35.906 1.00 48.09 224 SER A C 1
ATOM 1801 O O . SER A 1 224 ? 25.439 -11.655 36.154 1.00 48.09 224 SER A O 1
ATOM 1803 N N . THR A 1 225 ? 26.788 -13.026 34.999 1.00 45.78 225 THR A N 1
ATOM 1804 C CA . THR A 1 225 ? 25.741 -13.900 34.468 1.00 45.78 225 THR A CA 1
ATOM 1805 C C . THR A 1 225 ? 25.534 -15.038 35.458 1.00 45.78 225 THR A C 1
ATOM 1807 O O . THR A 1 225 ? 26.372 -15.931 35.559 1.00 45.78 225 THR A O 1
ATOM 1810 N N . VAL A 1 226 ? 24.432 -14.983 36.204 1.00 44.88 226 VAL A N 1
ATOM 1811 C CA . VAL A 1 226 ? 23.954 -16.095 37.031 1.00 44.88 226 VAL A CA 1
ATOM 1812 C C . VAL A 1 226 ? 23.296 -17.100 36.087 1.00 44.88 226 VAL A C 1
ATOM 1814 O O . VAL A 1 226 ? 22.273 -16.795 35.477 1.00 44.88 226 VAL A O 1
ATOM 1817 N N . VAL A 1 227 ? 23.930 -18.259 35.917 1.00 39.03 227 VAL A N 1
ATOM 1818 C CA . VAL A 1 227 ? 23.303 -19.450 35.337 1.00 39.03 227 VAL A CA 1
ATOM 1819 C C . VAL A 1 227 ? 22.520 -20.097 36.474 1.00 39.03 227 VAL A C 1
ATOM 1821 O O . VAL A 1 227 ? 23.090 -20.390 37.523 1.00 39.03 227 VAL A O 1
ATOM 1824 N N . VAL A 1 228 ? 21.207 -20.203 36.299 1.00 44.66 228 VAL A N 1
ATOM 1825 C CA . VAL A 1 228 ? 20.324 -20.973 37.174 1.00 44.66 228 VAL A CA 1
ATOM 1826 C C . VAL A 1 228 ? 20.170 -22.330 36.497 1.00 44.66 228 VAL A C 1
ATOM 1828 O O . VAL A 1 228 ? 19.567 -22.409 35.428 1.00 44.66 228 VAL A O 1
ATOM 1831 N N . ASP A 1 229 ? 20.798 -23.351 37.073 1.00 39.31 229 ASP A N 1
ATOM 1832 C CA . ASP A 1 229 ? 20.558 -24.754 36.746 1.00 39.31 229 ASP A CA 1
ATOM 1833 C C . ASP A 1 229 ? 19.336 -25.213 37.555 1.00 39.31 229 ASP A C 1
ATOM 1835 O O . ASP A 1 229 ? 19.386 -25.282 38.782 1.00 39.31 229 ASP A O 1
ATOM 1839 N N . ASP A 1 230 ? 18.221 -25.464 36.866 1.00 42.94 230 ASP A N 1
ATOM 1840 C CA . ASP A 1 230 ? 17.043 -26.128 37.429 1.00 42.94 230 ASP A CA 1
ATOM 1841 C C . ASP A 1 230 ? 17.077 -27.606 37.011 1.00 42.94 230 ASP A C 1
ATOM 1843 O O . ASP A 1 230 ? 16.637 -27.980 35.920 1.00 42.94 230 ASP A O 1
ATOM 1847 N N . ASP A 1 231 ? 17.622 -28.440 37.898 1.00 42.44 231 ASP A N 1
ATOM 1848 C CA . ASP A 1 231 ? 17.499 -29.894 37.863 1.00 42.44 231 ASP A CA 1
ATOM 1849 C C . ASP A 1 231 ? 16.111 -30.303 38.377 1.00 42.44 231 ASP A C 1
ATOM 1851 O O . ASP A 1 231 ? 15.791 -30.139 39.556 1.00 42.44 231 ASP A O 1
ATOM 1855 N N . VAL A 1 232 ? 15.282 -30.882 37.504 1.00 48.47 232 VAL A N 1
ATOM 1856 C CA . VAL A 1 232 ? 14.075 -31.613 37.913 1.00 48.47 232 VAL A CA 1
ATOM 1857 C C . VAL A 1 232 ? 14.089 -32.987 37.257 1.00 48.47 232 VAL A C 1
ATOM 1859 O O . VAL A 1 232 ? 13.716 -33.161 36.096 1.00 48.47 232 VAL A O 1
ATOM 1862 N N . GLU A 1 233 ? 14.516 -33.978 38.036 1.00 48.59 233 GLU A N 1
ATOM 1863 C CA . GLU A 1 233 ? 14.146 -35.374 37.827 1.00 48.59 233 GLU A CA 1
ATOM 1864 C C . GLU A 1 233 ? 12.669 -35.587 38.196 1.00 48.59 233 GLU A C 1
ATOM 1866 O O . GLU A 1 233 ? 12.183 -34.954 39.130 1.00 48.59 233 GLU A O 1
ATOM 1871 N N . VAL A 1 234 ? 11.978 -36.491 37.482 1.00 40.56 234 VAL A N 1
ATOM 1872 C CA . VAL A 1 234 ? 11.022 -37.505 37.997 1.00 40.56 234 VAL A CA 1
ATOM 1873 C C . VAL A 1 234 ? 10.371 -38.247 36.805 1.00 40.56 234 VAL A C 1
ATOM 1875 O O . VAL A 1 234 ? 9.591 -37.696 36.033 1.00 40.56 234 VAL A O 1
ATOM 1878 N N . THR A 1 235 ? 10.826 -39.495 36.626 1.00 38.78 235 THR A N 1
ATOM 1879 C CA . THR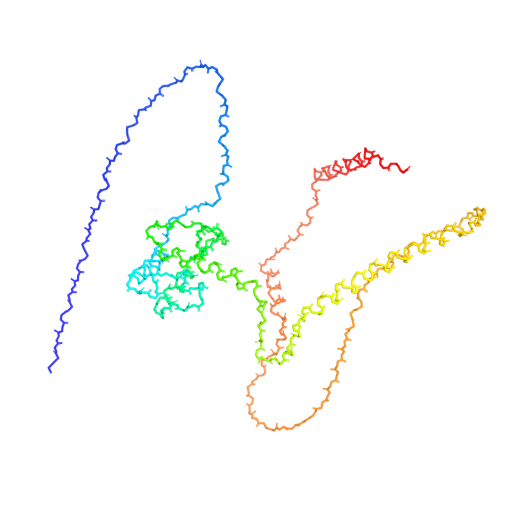 A 1 235 ? 10.102 -40.778 36.405 1.00 38.78 235 THR A CA 1
ATOM 1880 C C . THR A 1 235 ? 8.574 -40.734 36.139 1.00 38.78 235 THR A C 1
ATOM 1882 O O . THR A 1 235 ? 7.865 -39.894 36.663 1.00 38.78 235 THR A O 1
ATOM 1885 N N . SER A 1 236 ? 7.880 -41.649 35.446 1.00 41.97 236 SER A N 1
ATOM 1886 C CA . SER A 1 236 ? 8.130 -42.912 34.733 1.00 41.97 236 SER A CA 1
ATOM 1887 C C . SER A 1 236 ? 6.786 -43.361 34.081 1.00 41.97 236 SER A C 1
ATOM 1889 O O . SER A 1 236 ? 5.718 -42.967 34.540 1.00 41.97 236 SER A O 1
ATOM 1891 N N . SER A 1 237 ? 6.865 -44.272 33.094 1.00 37.66 237 SER A N 1
ATOM 1892 C CA . SER A 1 237 ? 5.854 -45.276 32.662 1.00 37.66 237 SER A CA 1
ATOM 1893 C C . SER A 1 237 ? 4.799 -44.971 31.569 1.00 37.66 237 SER A C 1
ATOM 1895 O O . SER A 1 237 ? 3.666 -44.609 31.874 1.00 37.66 237 SER A O 1
ATOM 1897 N N . ARG A 1 238 ? 5.086 -45.375 30.312 1.00 36.06 238 ARG A N 1
ATOM 1898 C CA . ARG A 1 238 ? 4.317 -46.406 29.552 1.00 36.06 238 ARG A CA 1
ATOM 1899 C C . ARG A 1 238 ? 5.064 -46.886 28.284 1.00 36.06 238 ARG A C 1
ATOM 1901 O O . ARG A 1 238 ? 5.876 -46.164 27.724 1.00 36.06 238 ARG A O 1
ATOM 1908 N N . GLN A 1 239 ? 4.822 -48.150 27.930 1.00 48.81 239 GLN A N 1
ATOM 1909 C CA . GLN A 1 239 ? 5.616 -49.085 27.103 1.00 48.81 239 GLN A CA 1
ATOM 1910 C C . GLN A 1 239 ? 5.266 -49.075 25.577 1.00 48.81 239 GLN A C 1
ATOM 1912 O O . GLN A 1 239 ? 4.410 -48.282 25.194 1.00 48.81 239 GLN A O 1
ATOM 1917 N N . PRO A 1 240 ? 5.947 -49.862 24.697 1.00 49.00 240 PRO A N 1
ATOM 1918 C CA . PRO A 1 240 ? 6.656 -49.347 23.516 1.00 49.00 240 PRO A CA 1
ATOM 1919 C C . PRO A 1 240 ? 6.040 -49.703 22.148 1.00 49.00 240 PRO A C 1
ATOM 1921 O O . PRO A 1 240 ? 5.382 -50.727 21.997 1.00 49.00 240 PRO A O 1
ATOM 1924 N N . GLU A 1 241 ? 6.400 -48.925 21.121 1.00 51.34 241 GLU A N 1
ATOM 1925 C CA . GLU A 1 241 ? 6.251 -49.274 19.698 1.00 51.34 241 GLU A CA 1
ATOM 1926 C C . GLU A 1 241 ? 7.593 -49.113 18.939 1.00 51.34 241 GLU A C 1
ATOM 1928 O O . GLU A 1 241 ? 8.482 -48.391 19.407 1.00 51.34 241 GLU A O 1
ATOM 1933 N N . PRO A 1 242 ? 7.808 -49.840 17.820 1.00 51.16 242 PRO A N 1
ATOM 1934 C CA . PRO A 1 242 ? 9.139 -50.130 17.289 1.00 51.16 242 PRO A CA 1
ATOM 1935 C C . PRO A 1 242 ? 9.809 -48.969 16.530 1.00 51.16 242 PRO A C 1
ATOM 1937 O O . PRO A 1 242 ? 9.193 -48.186 15.814 1.00 51.16 242 PRO A O 1
ATOM 1940 N N . LYS A 1 243 ? 11.137 -48.925 16.693 1.00 46.59 243 LYS A N 1
ATOM 1941 C CA . LYS A 1 243 ? 12.105 -47.902 16.264 1.00 46.59 243 LYS A CA 1
ATOM 1942 C C . LYS A 1 243 ? 12.098 -47.581 14.758 1.00 46.59 243 LYS A C 1
ATOM 1944 O O . LYS A 1 243 ? 12.339 -48.476 13.948 1.00 46.59 243 LYS A O 1
ATOM 1949 N N . PRO A 1 244 ? 12.148 -46.284 14.414 1.00 48.53 244 PRO A N 1
ATOM 1950 C CA . PRO A 1 244 ? 13.073 -45.763 13.413 1.00 48.53 244 PRO A CA 1
ATOM 1951 C C . PRO A 1 244 ? 14.241 -45.015 14.085 1.00 48.53 244 PRO A C 1
ATOM 1953 O O . PRO A 1 244 ? 14.096 -44.378 15.124 1.00 48.53 244 PRO A O 1
ATOM 1956 N N . GLN A 1 245 ? 15.430 -45.160 13.502 1.00 50.56 245 GLN A N 1
ATOM 1957 C CA . GLN A 1 245 ? 16.737 -44.751 14.033 1.00 50.56 245 GLN A CA 1
ATOM 1958 C C . GLN A 1 245 ? 16.820 -43.267 14.465 1.00 50.56 245 GLN A C 1
ATOM 1960 O O . GLN A 1 245 ? 16.233 -42.406 13.804 1.00 50.56 245 GLN A O 1
ATOM 1965 N N . PRO A 1 246 ? 17.592 -42.938 15.525 1.00 44.78 246 PRO A N 1
ATOM 1966 C CA . PRO A 1 246 ? 17.713 -41.572 16.018 1.00 44.78 246 PRO A CA 1
ATOM 1967 C C . PRO A 1 246 ? 18.520 -40.715 15.039 1.00 44.78 246 PRO A C 1
ATOM 1969 O O . PRO A 1 246 ? 19.734 -40.857 14.897 1.00 44.78 246 PRO A O 1
ATOM 1972 N N . LYS A 1 247 ? 17.834 -39.780 14.379 1.00 48.75 247 LYS A N 1
ATOM 1973 C CA . LYS A 1 247 ? 18.475 -38.596 13.806 1.00 48.75 247 LYS A CA 1
ATOM 1974 C C . LYS A 1 247 ? 18.938 -37.748 14.988 1.00 48.75 247 LYS A C 1
ATOM 1976 O O . LYS A 1 247 ? 18.112 -37.317 15.784 1.00 48.75 247 LYS A O 1
ATOM 1981 N N . SER A 1 248 ? 20.248 -37.573 15.117 1.00 54.56 248 SER A N 1
ATOM 1982 C CA . SER A 1 248 ? 20.886 -36.742 16.137 1.00 54.56 248 SER A CA 1
ATOM 1983 C C . SER A 1 248 ? 20.170 -35.397 16.268 1.00 54.56 248 SER A C 1
ATOM 1985 O O . SER A 1 248 ? 20.093 -34.645 15.294 1.00 54.56 248 SER A O 1
ATOM 1987 N N . GLU A 1 249 ? 19.660 -35.105 17.463 1.00 51.44 249 GLU A N 1
ATOM 1988 C CA . GLU A 1 249 ? 19.099 -33.811 17.836 1.00 51.44 249 GLU A CA 1
ATOM 1989 C C . GLU A 1 249 ? 20.186 -32.736 17.749 1.00 51.44 249 GLU A C 1
ATOM 1991 O O . GLU A 1 249 ? 20.935 -32.462 18.687 1.00 51.44 249 GLU A O 1
ATOM 1996 N N . SER A 1 250 ? 20.286 -32.095 16.591 1.00 49.66 250 SER A N 1
ATOM 1997 C CA . SER A 1 250 ? 20.984 -30.830 16.460 1.00 49.66 250 SER A CA 1
ATOM 1998 C C . SER A 1 250 ? 20.171 -29.774 17.205 1.00 49.66 250 SER A C 1
ATOM 2000 O O . SER A 1 250 ? 19.162 -29.265 16.716 1.00 49.66 250 SER A O 1
ATOM 2002 N N . ARG A 1 251 ? 20.631 -29.444 18.420 1.00 55.00 251 ARG A N 1
ATOM 2003 C CA . ARG A 1 251 ? 20.245 -28.243 19.172 1.00 55.00 251 AR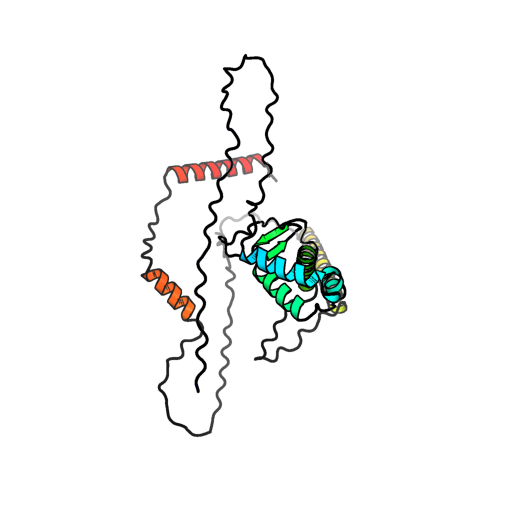G A CA 1
ATOM 2004 C C . ARG A 1 251 ? 20.032 -27.077 18.196 1.00 55.00 251 ARG A C 1
ATOM 2006 O O . ARG A 1 251 ? 20.938 -26.722 17.431 1.00 55.00 251 ARG A O 1
ATOM 2013 N N . LYS A 1 252 ? 18.819 -26.509 18.218 1.00 55.19 252 LYS A N 1
ATOM 2014 C CA . LYS A 1 252 ? 18.42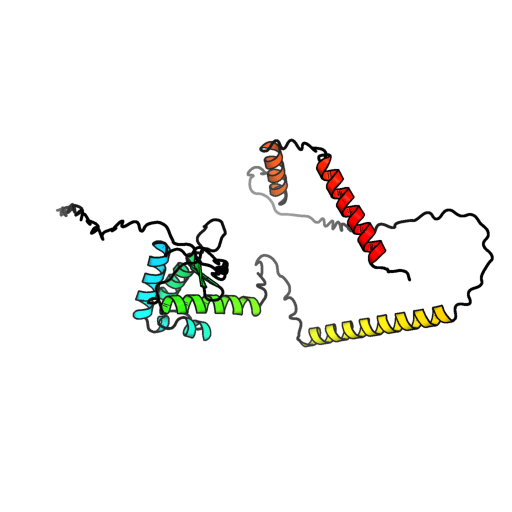6 -25.271 17.524 1.00 55.19 252 LYS A CA 1
ATOM 2015 C C . LYS A 1 252 ? 19.420 -24.167 17.904 1.00 55.19 252 LYS A C 1
ATOM 2017 O O . LYS A 1 252 ? 19.320 -23.577 18.970 1.00 55.19 252 LYS A O 1
ATOM 2022 N N . GLY A 1 253 ? 20.423 -23.972 17.060 1.00 50.34 253 GLY A N 1
ATOM 2023 C CA . GLY A 1 253 ? 21.597 -23.134 17.318 1.00 50.34 253 GLY A CA 1
ATOM 2024 C C . GLY A 1 253 ? 22.764 -23.488 16.393 1.00 50.34 253 GLY A C 1
ATOM 2025 O O . GLY A 1 253 ? 23.493 -22.607 15.962 1.00 50.34 253 GLY A O 1
ATOM 2026 N N . SER A 1 254 ? 22.861 -24.753 15.967 1.00 57.41 254 SER A N 1
ATOM 2027 C CA . SER A 1 254 ? 23.952 -25.222 15.092 1.00 57.41 254 SER A CA 1
ATOM 2028 C C . SER A 1 254 ? 23.905 -24.723 13.642 1.00 57.41 254 SER A C 1
ATOM 2030 O O . SER A 1 254 ? 24.911 -24.817 12.948 1.00 57.41 254 SER A O 1
ATOM 2032 N N . LEU A 1 255 ? 22.778 -24.187 13.161 1.00 61.91 255 LEU A N 1
ATOM 2033 C CA . LEU A 1 255 ? 22.653 -23.777 11.756 1.00 61.91 255 LEU A CA 1
ATOM 2034 C C . LEU A 1 255 ? 23.447 -22.492 11.474 1.00 61.91 255 LEU A C 1
ATOM 2036 O O . LEU A 1 255 ? 24.151 -22.414 10.474 1.00 61.91 255 LEU A O 1
ATOM 2040 N N . TYR A 1 256 ? 23.424 -21.539 12.408 1.00 70.75 256 TYR A N 1
ATOM 2041 C CA . TYR A 1 256 ? 24.190 -20.297 12.292 1.00 70.75 256 TYR A CA 1
ATOM 2042 C C . TYR A 1 256 ? 25.703 -20.553 12.377 1.00 70.75 256 TYR A C 1
ATOM 2044 O O . TYR A 1 256 ? 26.468 -20.043 11.561 1.00 70.75 256 TYR A O 1
ATOM 2052 N N . ASP A 1 257 ? 26.136 -21.417 13.299 1.00 67.81 257 ASP A N 1
ATOM 2053 C CA . ASP A 1 257 ? 27.555 -21.760 13.448 1.00 67.81 257 ASP A CA 1
ATOM 2054 C C . ASP A 1 257 ? 28.079 -22.612 12.283 1.00 67.81 257 ASP A C 1
ATOM 2056 O O . ASP A 1 257 ? 29.206 -22.403 11.821 1.00 67.81 257 ASP A O 1
ATOM 2060 N N . ALA A 1 258 ? 27.258 -23.527 11.754 1.00 73.31 258 ALA A N 1
ATOM 2061 C CA . ALA A 1 258 ? 27.595 -24.307 10.567 1.00 73.31 258 ALA A CA 1
ATOM 2062 C C . ALA A 1 258 ? 27.689 -23.424 9.313 1.00 73.31 258 ALA A C 1
ATOM 2064 O O . ALA A 1 258 ? 28.595 -23.615 8.504 1.00 73.31 258 ALA A O 1
ATOM 2065 N N . GLU A 1 259 ? 26.811 -22.429 9.163 1.00 74.38 259 GLU A N 1
ATOM 2066 C CA . GLU A 1 259 ? 26.832 -21.490 8.037 1.00 74.38 259 GLU A CA 1
ATOM 2067 C C . GLU A 1 259 ? 28.017 -20.515 8.115 1.00 74.38 259 GLU A C 1
ATOM 2069 O O . GLU A 1 259 ? 28.690 -20.279 7.108 1.00 74.38 259 GLU A O 1
ATOM 2074 N N . ILE A 1 260 ? 28.375 -20.053 9.319 1.00 73.88 260 ILE A N 1
ATOM 2075 C CA . ILE A 1 260 ? 29.613 -19.296 9.555 1.00 73.88 260 ILE A CA 1
ATOM 2076 C C . ILE A 1 260 ? 30.851 -20.145 9.239 1.00 73.88 260 ILE A C 1
ATOM 2078 O O . ILE A 1 260 ? 31.797 -19.653 8.618 1.00 73.88 260 ILE A O 1
ATOM 2082 N N . GLN A 1 261 ? 30.877 -21.420 9.638 1.00 73.06 261 GLN A N 1
ATOM 2083 C CA . GLN A 1 261 ? 31.990 -22.314 9.305 1.00 73.06 261 GLN A CA 1
ATOM 2084 C C . GLN A 1 261 ? 32.071 -22.615 7.806 1.00 73.06 261 GLN A C 1
ATOM 2086 O O . GLN A 1 261 ? 33.178 -22.702 7.273 1.00 73.06 261 GLN A O 1
ATOM 2091 N N . ARG A 1 262 ? 30.932 -22.721 7.110 1.00 73.62 262 ARG A N 1
ATOM 2092 C CA . ARG A 1 262 ? 30.892 -22.897 5.653 1.00 73.62 262 ARG A CA 1
ATOM 2093 C C . ARG A 1 262 ? 31.431 -21.666 4.931 1.00 73.62 262 ARG A C 1
ATOM 2095 O O . ARG A 1 262 ? 32.317 -21.801 4.096 1.00 73.62 262 ARG A O 1
ATOM 2102 N N . GLN A 1 263 ? 31.019 -20.465 5.346 1.00 69.00 263 GLN A N 1
ATOM 2103 C CA . GLN A 1 263 ? 31.570 -19.216 4.809 1.00 69.00 263 GLN A CA 1
ATOM 2104 C C . GLN A 1 263 ? 33.081 -19.087 5.029 1.00 69.00 263 GLN A C 1
ATOM 2106 O O . GLN A 1 263 ? 33.771 -18.586 4.146 1.00 69.00 263 GLN A O 1
ATOM 2111 N N . LYS A 1 264 ? 33.608 -19.556 6.169 1.00 67.19 264 LYS A N 1
ATOM 2112 C CA . LYS A 1 264 ? 35.057 -19.563 6.443 1.00 67.19 264 LYS A CA 1
ATOM 2113 C C . LYS A 1 264 ? 35.841 -20.554 5.577 1.00 67.19 264 LYS A C 1
ATOM 2115 O O . LYS A 1 264 ? 37.022 -20.324 5.346 1.00 67.19 264 LYS A O 1
ATOM 2120 N N . ARG A 1 265 ? 35.220 -21.655 5.134 1.00 68.44 265 ARG A N 1
ATOM 2121 C CA . ARG A 1 265 ? 35.858 -22.649 4.251 1.00 68.44 265 ARG A CA 1
ATOM 2122 C C . ARG A 1 265 ? 35.789 -22.245 2.780 1.00 68.44 265 ARG A C 1
ATOM 2124 O O . ARG A 1 265 ? 36.795 -22.353 2.091 1.00 68.44 265 ARG A O 1
ATOM 2131 N N . ASP A 1 266 ? 34.637 -21.752 2.329 1.00 65.44 266 ASP A N 1
ATOM 2132 C CA . ASP A 1 266 ? 34.410 -21.414 0.915 1.00 65.44 266 ASP A CA 1
ATOM 2133 C C . ASP A 1 266 ? 35.062 -20.087 0.518 1.00 65.44 266 ASP A C 1
ATOM 2135 O O . ASP A 1 266 ? 35.383 -19.857 -0.647 1.00 65.44 266 ASP A O 1
ATOM 2139 N N . LYS A 1 267 ? 35.294 -19.206 1.491 1.00 57.81 267 LYS A N 1
ATOM 2140 C CA . LYS A 1 267 ? 36.021 -17.961 1.287 1.00 57.81 267 LYS A CA 1
ATOM 2141 C C . LYS A 1 267 ? 37.292 -18.037 2.113 1.00 57.81 267 LYS A C 1
ATOM 2143 O O . LYS A 1 267 ? 37.290 -17.700 3.296 1.00 57.81 267 LYS A O 1
ATOM 2148 N N . GLY A 1 268 ? 38.372 -18.495 1.484 1.00 56.09 268 GLY A N 1
ATOM 2149 C CA . GLY A 1 268 ? 39.731 -18.371 2.003 1.00 56.09 268 GLY A CA 1
ATOM 2150 C C . GLY A 1 268 ? 40.097 -16.897 2.169 1.00 56.09 268 GLY A C 1
ATOM 2151 O O . GLY A 1 268 ? 40.795 -16.319 1.342 1.00 56.09 268 GLY A O 1
ATOM 2152 N N . TYR A 1 269 ? 39.571 -16.260 3.213 1.00 49.12 269 TYR A N 1
ATOM 2153 C CA . TYR A 1 269 ? 39.907 -14.896 3.575 1.00 49.12 269 TYR A CA 1
ATOM 2154 C C . TYR A 1 269 ? 41.290 -14.914 4.213 1.00 49.12 269 TYR A C 1
ATOM 2156 O O . TYR A 1 269 ? 41.445 -15.133 5.414 1.00 49.12 269 TYR A O 1
ATOM 2164 N N . VAL A 1 270 ? 42.305 -14.675 3.387 1.00 54.53 270 VAL A N 1
ATOM 2165 C CA . VAL A 1 270 ? 43.617 -14.247 3.857 1.00 54.53 270 VAL A CA 1
ATOM 2166 C C . VAL A 1 270 ? 43.442 -12.823 4.379 1.00 54.53 270 VAL A C 1
ATOM 2168 O O . VAL A 1 270 ? 43.308 -11.869 3.614 1.00 54.53 270 VAL A O 1
ATOM 2171 N N . VAL A 1 271 ? 43.367 -12.681 5.701 1.00 54.00 271 VAL A N 1
ATOM 2172 C CA . VAL A 1 271 ? 43.399 -11.372 6.354 1.00 54.00 271 VAL A CA 1
ATOM 2173 C C . VAL A 1 271 ? 44.851 -10.900 6.343 1.00 54.00 271 VAL A C 1
ATOM 2175 O O . VAL A 1 271 ? 45.595 -11.114 7.296 1.00 54.00 271 VAL A O 1
ATOM 2178 N N . GLU A 1 272 ? 45.274 -10.278 5.243 1.00 52.00 272 GLU A N 1
ATOM 2179 C CA . GLU A 1 272 ? 46.508 -9.496 5.232 1.00 52.00 272 GLU A CA 1
ATOM 2180 C C . GLU A 1 272 ? 46.264 -8.213 6.025 1.00 52.00 272 GLU A C 1
ATOM 2182 O O . GLU A 1 272 ? 45.639 -7.260 5.551 1.00 52.00 272 GLU A O 1
ATOM 2187 N N . ILE A 1 273 ? 46.752 -8.190 7.266 1.00 58.47 273 ILE A N 1
ATOM 2188 C CA . ILE A 1 273 ? 46.855 -6.962 8.051 1.00 58.47 273 ILE A CA 1
ATOM 2189 C C . ILE A 1 273 ? 47.958 -6.126 7.402 1.00 58.47 273 ILE A C 1
ATOM 2191 O O . ILE A 1 273 ? 49.129 -6.200 7.768 1.00 58.47 273 ILE A O 1
ATOM 2195 N N . ARG A 1 274 ? 47.589 -5.364 6.372 1.00 55.69 274 ARG A N 1
ATOM 2196 C CA . ARG A 1 274 ? 48.500 -4.438 5.712 1.00 55.69 274 ARG A CA 1
ATOM 2197 C C . ARG A 1 274 ? 48.682 -3.241 6.629 1.00 55.69 274 ARG A C 1
ATOM 2199 O O . ARG A 1 274 ? 47.712 -2.549 6.945 1.00 55.69 274 ARG A O 1
ATOM 2206 N N . GLU A 1 275 ? 49.914 -3.013 7.075 1.00 63.94 275 GLU A N 1
ATOM 2207 C CA . GLU A 1 275 ? 50.224 -1.836 7.877 1.00 63.94 275 GLU A CA 1
ATOM 2208 C C . GLU A 1 275 ? 49.728 -0.573 7.153 1.00 63.94 275 GLU A C 1
ATOM 2210 O O . GLU A 1 275 ? 49.891 -0.455 5.931 1.00 63.94 275 GLU A O 1
ATOM 2215 N N . PRO A 1 276 ? 49.093 0.371 7.871 1.00 55.72 276 PRO A N 1
ATOM 2216 C CA . PRO A 1 276 ? 48.638 1.605 7.260 1.00 55.72 276 PRO A CA 1
ATOM 2217 C C . PRO A 1 276 ? 49.838 2.305 6.625 1.00 55.72 276 PRO A C 1
ATOM 2219 O O . PRO A 1 276 ? 50.847 2.545 7.292 1.00 55.72 276 PRO A O 1
ATOM 2222 N N . SER A 1 277 ? 49.709 2.615 5.329 1.00 62.41 277 SER A N 1
ATOM 2223 C CA . SER A 1 277 ? 50.693 3.371 4.549 1.00 62.41 277 SER A CA 1
ATOM 2224 C C . SER A 1 277 ? 51.235 4.545 5.368 1.00 62.41 277 SER A C 1
ATOM 2226 O O . SER A 1 277 ? 50.478 5.214 6.076 1.00 62.41 277 SER A O 1
ATOM 2228 N N . SER A 1 278 ? 52.531 4.831 5.240 1.00 70.12 278 SER A N 1
ATOM 2229 C CA . SER A 1 278 ? 53.199 5.988 5.853 1.00 70.12 278 SER A CA 1
ATOM 2230 C C . SER A 1 278 ? 52.406 7.291 5.675 1.00 70.12 278 SER A C 1
ATOM 2232 O O . SER A 1 278 ? 52.288 8.076 6.613 1.00 70.12 278 SER A O 1
ATOM 2234 N N . ARG A 1 279 ? 51.732 7.451 4.529 1.00 70.94 279 ARG A N 1
ATOM 2235 C CA . ARG A 1 279 ? 50.862 8.597 4.217 1.00 70.94 279 ARG A CA 1
ATOM 2236 C C . ARG A 1 279 ? 49.565 8.650 5.043 1.00 70.94 279 ARG A C 1
ATOM 2238 O O . ARG A 1 279 ? 49.003 9.719 5.258 1.00 70.94 279 ARG A O 1
ATOM 2245 N N . GLY A 1 280 ? 49.064 7.501 5.493 1.00 72.06 280 GLY A N 1
ATOM 2246 C CA . GLY A 1 280 ? 47.925 7.395 6.407 1.00 72.06 280 GLY A CA 1
ATOM 2247 C C . GLY A 1 280 ? 48.293 7.803 7.833 1.00 72.06 280 GLY A C 1
ATOM 2248 O O . GLY A 1 280 ? 47.559 8.576 8.445 1.00 72.06 280 GLY A O 1
ATOM 2249 N N . ARG A 1 281 ? 49.464 7.364 8.318 1.00 74.06 281 ARG A N 1
ATOM 2250 C CA . ARG A 1 281 ? 49.988 7.764 9.637 1.00 74.06 281 ARG A CA 1
ATOM 2251 C C . ARG A 1 281 ? 50.249 9.270 9.718 1.00 74.06 281 ARG A C 1
ATOM 2253 O O . ARG A 1 281 ? 49.990 9.879 10.750 1.00 74.06 281 ARG A O 1
ATOM 2260 N N . GLU A 1 282 ? 50.718 9.875 8.630 1.00 78.81 282 GLU A N 1
ATOM 2261 C CA . GLU A 1 282 ? 50.962 11.320 8.551 1.00 78.81 282 GLU A CA 1
ATOM 2262 C C . GLU A 1 282 ? 49.660 12.132 8.652 1.00 78.81 282 GLU A C 1
ATOM 2264 O O . GLU A 1 282 ? 49.554 13.035 9.479 1.00 78.81 282 GLU A O 1
ATOM 2269 N N . ARG A 1 283 ? 48.615 11.731 7.915 1.00 81.56 283 ARG A N 1
ATOM 2270 C CA . ARG A 1 283 ? 47.279 12.353 8.005 1.00 81.56 283 ARG A CA 1
ATOM 2271 C C . ARG A 1 283 ? 46.640 12.211 9.384 1.00 81.56 283 ARG A C 1
ATOM 2273 O O . ARG A 1 283 ? 45.854 13.064 9.793 1.00 81.56 283 ARG A O 1
ATOM 2280 N N . GLU A 1 284 ? 46.906 11.112 10.080 1.00 83.50 284 GLU A N 1
ATOM 2281 C CA . GLU A 1 284 ? 46.392 10.896 11.431 1.00 83.50 284 GLU A CA 1
ATOM 2282 C C . GLU A 1 284 ? 47.101 11.790 12.454 1.00 83.50 284 GLU A C 1
ATOM 2284 O O . GLU A 1 284 ? 46.422 12.419 13.266 1.00 83.50 284 GLU A O 1
ATOM 2289 N N . ARG A 1 285 ? 48.429 11.948 12.339 1.00 85.88 285 ARG A N 1
ATOM 2290 C CA . ARG A 1 285 ? 49.193 12.924 13.134 1.00 85.88 285 ARG A CA 1
ATOM 2291 C C . ARG A 1 285 ? 48.700 14.350 12.909 1.00 85.88 285 ARG A C 1
ATOM 2293 O O . ARG A 1 285 ? 48.441 15.047 13.882 1.00 85.88 285 ARG A O 1
ATOM 2300 N N . GLU A 1 286 ? 48.468 14.747 11.659 1.00 89.12 286 GLU A N 1
ATOM 2301 C CA . GLU A 1 286 ? 47.958 16.086 11.324 1.00 89.12 286 GLU A CA 1
ATOM 2302 C C . GLU A 1 286 ? 46.567 16.346 11.941 1.00 89.12 286 GLU A C 1
ATOM 2304 O O . GLU A 1 286 ? 46.273 17.430 12.452 1.00 89.12 286 GLU A O 1
ATOM 2309 N N . ARG A 1 287 ? 45.693 15.327 11.956 1.00 88.56 287 ARG A N 1
ATOM 2310 C CA . ARG A 1 287 ? 44.388 15.406 12.638 1.00 88.56 287 ARG A CA 1
ATOM 2311 C C . ARG A 1 287 ? 44.533 15.524 14.151 1.00 88.56 287 ARG A C 1
ATOM 2313 O O . ARG A 1 287 ? 43.728 16.209 14.782 1.00 88.56 287 ARG A O 1
ATOM 2320 N N . GLU A 1 288 ? 45.501 14.831 14.738 1.00 90.19 288 GLU A N 1
ATOM 2321 C CA . GLU A 1 288 ? 45.759 14.888 16.173 1.00 90.19 288 GLU A CA 1
ATOM 2322 C C . GLU A 1 288 ? 46.346 16.244 16.590 1.00 90.19 288 GLU A C 1
ATOM 2324 O O . GLU A 1 288 ? 45.916 16.802 17.599 1.00 90.19 288 GLU A O 1
ATOM 2329 N N . GLU A 1 289 ? 47.244 16.816 15.787 1.00 92.06 289 GLU A N 1
ATOM 2330 C CA . GLU A 1 289 ? 47.775 18.170 15.982 1.00 92.06 289 GLU A CA 1
ATOM 2331 C C . GLU A 1 289 ? 46.673 19.222 15.886 1.00 92.06 289 GLU A C 1
ATOM 2333 O O . GLU A 1 289 ? 46.506 20.000 16.822 1.00 92.06 289 GLU A O 1
ATOM 2338 N N . ARG A 1 290 ? 45.807 19.159 14.863 1.00 89.38 290 ARG A N 1
ATOM 2339 C CA . ARG A 1 290 ? 44.628 20.042 14.790 1.00 89.38 290 ARG A CA 1
ATOM 2340 C C . ARG A 1 290 ? 43.748 19.959 16.034 1.00 89.38 290 ARG A C 1
ATOM 2342 O O . ARG A 1 290 ? 43.255 20.982 16.496 1.00 89.38 290 ARG A O 1
ATOM 2349 N N . ARG A 1 291 ? 43.546 18.759 16.590 1.00 87.31 291 ARG A N 1
ATOM 2350 C CA . ARG A 1 291 ? 42.771 18.578 17.832 1.00 87.31 291 ARG A CA 1
ATOM 2351 C C . ARG A 1 291 ? 43.482 19.165 19.051 1.00 87.31 291 ARG A C 1
ATOM 2353 O O . ARG A 1 291 ? 42.804 19.632 19.965 1.00 87.31 291 ARG A O 1
ATOM 2360 N N . LYS A 1 292 ? 44.816 19.119 19.106 1.00 87.25 292 LYS A N 1
ATOM 2361 C CA . LYS A 1 292 ? 45.607 19.743 20.180 1.00 87.25 292 LYS A CA 1
ATOM 2362 C C . LYS A 1 292 ? 45.553 21.266 20.085 1.00 87.25 292 LYS A C 1
ATOM 2364 O O . LYS A 1 292 ? 45.283 21.904 21.101 1.00 87.25 292 LYS A O 1
ATOM 2369 N N . ASP A 1 293 ? 45.686 21.817 18.884 1.00 87.88 293 ASP A N 1
ATOM 2370 C CA . ASP A 1 293 ? 45.563 23.255 18.632 1.00 87.88 293 ASP A CA 1
ATOM 2371 C C . ASP A 1 293 ? 44.155 23.760 18.940 1.00 87.88 293 ASP A C 1
ATOM 2373 O O . ASP A 1 293 ? 43.990 24.786 19.591 1.00 87.88 293 ASP A O 1
ATOM 2377 N N . GLU A 1 294 ? 43.119 23.022 18.539 1.00 84.50 294 GLU A N 1
ATOM 2378 C CA . GLU A 1 294 ? 41.730 23.368 18.847 1.00 84.50 294 GLU A CA 1
ATOM 2379 C C . GLU A 1 294 ? 41.468 23.340 20.358 1.00 84.50 294 GLU A C 1
ATOM 2381 O O . GLU A 1 294 ? 40.806 24.234 20.883 1.00 84.50 294 GLU A O 1
ATOM 2386 N N . ARG A 1 295 ? 42.061 22.385 21.091 1.00 80.56 295 ARG A N 1
ATOM 2387 C CA . ARG A 1 295 ? 42.009 22.365 22.561 1.00 80.56 295 ARG A CA 1
ATOM 2388 C C . ARG A 1 295 ? 42.710 23.572 23.178 1.00 80.56 295 ARG A C 1
ATOM 2390 O O . ARG A 1 295 ? 42.113 24.205 24.044 1.00 80.56 295 ARG A O 1
ATOM 2397 N N . GLN A 1 296 ? 43.917 23.912 22.723 1.00 81.50 296 GLN A N 1
ATOM 2398 C CA . GLN A 1 296 ? 44.651 25.089 23.208 1.00 81.50 296 GLN A CA 1
ATOM 2399 C C . GLN A 1 296 ? 43.914 26.396 22.887 1.00 81.50 296 GLN A C 1
ATOM 2401 O O . GLN A 1 296 ? 43.820 27.278 23.736 1.00 81.50 296 GLN A O 1
ATOM 2406 N N . ARG A 1 297 ? 43.322 26.501 21.693 1.00 80.31 297 ARG A N 1
ATOM 2407 C CA . ARG A 1 297 ? 42.569 27.680 21.249 1.00 80.31 297 ARG A CA 1
ATOM 2408 C C . ARG A 1 297 ? 41.205 27.807 21.921 1.00 80.31 297 ARG A C 1
ATOM 2410 O O . ARG A 1 297 ? 40.730 28.924 22.095 1.00 80.31 297 ARG A O 1
ATOM 2417 N N . SER A 1 298 ? 40.587 26.691 22.318 1.00 78.44 298 SER A N 1
ATOM 2418 C CA . SER A 1 298 ? 39.300 26.692 23.029 1.00 78.44 298 SER A CA 1
ATOM 2419 C C . SER A 1 298 ? 39.377 27.259 24.447 1.00 78.44 298 SER A C 1
ATOM 2421 O O . SER A 1 298 ? 38.333 27.414 25.071 1.00 78.44 298 SER A O 1
ATOM 2423 N N . GLY A 1 299 ? 40.576 27.594 24.947 1.00 63.22 299 GLY A N 1
ATOM 2424 C CA . GLY A 1 299 ? 40.729 28.524 26.065 1.00 63.22 299 GLY A CA 1
ATOM 2425 C C . GLY A 1 299 ? 39.987 28.130 27.341 1.00 63.22 299 GLY A C 1
ATOM 2426 O O . GLY A 1 299 ? 39.638 29.007 28.120 1.00 63.22 299 GLY A O 1
ATOM 2427 N N . TYR A 1 300 ? 39.757 26.836 27.581 1.00 58.47 300 TYR A N 1
ATOM 2428 C CA . TYR A 1 300 ? 39.326 26.342 28.888 1.00 58.47 300 TYR A CA 1
ATOM 2429 C C . TYR A 1 300 ? 40.535 26.301 29.833 1.00 58.47 300 TYR A C 1
ATOM 2431 O O . TYR A 1 300 ? 41.015 25.238 30.227 1.00 58.47 300 TYR A O 1
ATOM 2439 N N . TYR A 1 301 ? 41.047 27.486 30.162 1.00 51.50 301 TYR A N 1
ATOM 2440 C CA . TYR A 1 301 ? 41.731 27.714 31.425 1.00 51.50 301 TYR A CA 1
ATOM 2441 C C . TYR A 1 301 ? 40.647 28.068 32.444 1.00 51.50 301 TYR A C 1
ATOM 2443 O O . TYR A 1 301 ? 39.908 29.034 32.263 1.00 51.50 301 TYR A O 1
ATOM 2451 N N . TYR A 1 302 ? 40.510 27.176 33.425 1.00 54.47 302 TYR A N 1
ATOM 2452 C CA . TYR A 1 302 ? 39.718 27.349 34.642 1.00 54.47 302 TYR A CA 1
ATOM 2453 C C . TYR A 1 302 ? 40.142 28.598 35.415 1.00 54.47 302 TYR A C 1
ATOM 2455 O O . TYR A 1 302 ? 41.365 28.874 35.433 1.00 54.47 302 TYR A O 1
#

Secondary structure (DSSP, 8-state):
---------PPP---------------PPP-PPP---------------S-EEPPPHHHHHHHHHHHHHHHH-TTTS-HHHHHHTTPPPPHHHHHHHHHHHHHEEEETTEEEE-S-STTS--EE---TT-HHHHHHHHHHHHHHHHHHHH-------TTS---------HHHHHHHHHHHHHHHHHHHHHHHHHHHHHHH---------------------------------------------------TTHHHHHHHHHHHHHS------PPP-HHHHHHHHHHHHHHHHHHHHTT---